Protein AF-A0A7Y2ZC00-F1 (afdb_monomer)

pLDDT: mean 83.22, std 11.49, range [49.16, 96.69]

Secondary structure (DSSP, 8-state):
-HHHHHHHHHHHHHHHHHHHSHHHHHHHHHHH-----HHHHHH-------EEBTTB-EEEEPPTT--EEEEEEEEEEEGGG--TT-EEEEEEEEEEEETTSSEEEEEEEEEEEE---EE-TTT--EE-SS--SSTTEEE---EEEEEEGGGS-SSSPEEEEEEEEE---TT--EEE-

Foldseek 3Di:
DVVVVVVVVVVVVVVVCVCVDVVVVVVVVLLQDPPPDPVNVVVDDDDDWDWFAAVDKDKDWDDFPDFKDKDKKWFKFFSNQQDAFRKWKWKKWKFFAFPVRDTLDTDIDMDIWHFHWDADPPPNRTDGPDDDPDSRIDITDMDMDMDGPVPSDDPTTGTMMIMHIHDTDPGTRTMID

Structure (mmCIF, N/CA/C/O backbone):
data_AF-A0A7Y2ZC00-F1
#
_entry.id   AF-A0A7Y2ZC00-F1
#
loop_
_atom_site.group_PDB
_atom_site.id
_atom_site.type_symbol
_atom_site.label_atom_id
_atom_site.label_alt_id
_atom_site.label_comp_id
_atom_site.label_asym_id
_atom_site.label_entity_id
_atom_site.label_seq_id
_atom_site.pdbx_PDB_ins_code
_atom_site.Cartn_x
_atom_site.Cartn_y
_atom_site.Cartn_z
_atom_site.occupancy
_atom_site.B_iso_or_equiv
_atom_site.auth_seq_id
_atom_site.auth_comp_id
_atom_site.auth_asym_id
_atom_site.auth_atom_id
_atom_site.pdbx_PDB_model_num
ATOM 1 N N . MET A 1 1 ? 22.663 29.878 -46.140 1.00 65.38 1 MET A N 1
ATOM 2 C CA . MET A 1 1 ? 21.649 28.811 -46.333 1.00 65.38 1 MET A CA 1
ATOM 3 C C . MET A 1 1 ? 22.230 27.408 -46.508 1.00 65.38 1 MET A C 1
ATOM 5 O O . MET A 1 1 ? 21.906 26.559 -45.693 1.00 65.38 1 MET A O 1
ATOM 9 N N . LYS A 1 2 ? 23.113 27.137 -47.484 1.00 71.06 2 LYS A N 1
ATOM 10 C CA . LYS A 1 2 ? 23.614 25.767 -47.762 1.00 71.06 2 LYS A CA 1
ATOM 11 C C . LYS A 1 2 ? 24.280 25.052 -46.566 1.00 71.06 2 LYS A C 1
ATOM 13 O O . LYS A 1 2 ? 24.073 23.861 -46.381 1.00 71.06 2 LYS A O 1
ATOM 18 N N . ARG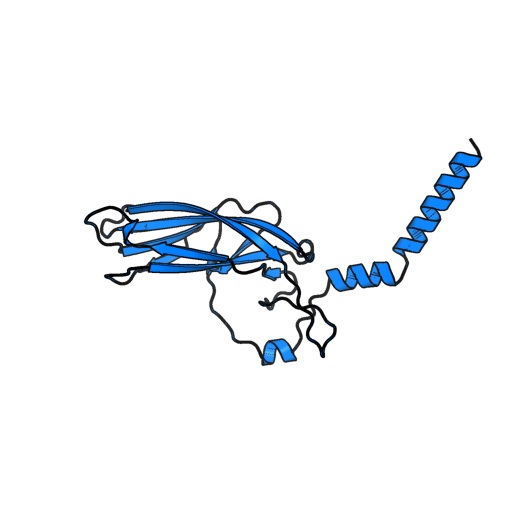 A 1 3 ? 25.011 25.782 -45.713 1.00 72.31 3 ARG A N 1
ATOM 19 C CA . ARG A 1 3 ? 25.662 25.226 -44.507 1.00 72.31 3 ARG A CA 1
ATOM 20 C C . ARG A 1 3 ? 24.675 24.787 -43.416 1.00 72.31 3 ARG A C 1
ATOM 22 O O . ARG A 1 3 ? 24.955 23.828 -42.715 1.00 72.31 3 ARG A O 1
ATOM 29 N N . LEU A 1 4 ? 23.522 25.451 -43.305 1.00 80.00 4 LEU A N 1
ATOM 30 C CA . LEU A 1 4 ? 22.501 25.137 -42.296 1.00 80.00 4 LEU A CA 1
ATOM 31 C C . LEU A 1 4 ? 21.740 23.855 -42.655 1.00 80.00 4 LEU A C 1
ATOM 33 O O . LEU A 1 4 ? 21.508 23.010 -41.799 1.00 80.00 4 LEU A O 1
ATOM 37 N N . ILE A 1 5 ? 21.433 23.684 -43.944 1.00 83.44 5 ILE A N 1
ATOM 38 C CA . ILE A 1 5 ? 20.790 22.475 -44.476 1.00 83.44 5 ILE A CA 1
ATOM 39 C C . ILE A 1 5 ? 21.705 21.260 -44.281 1.00 83.44 5 ILE A C 1
ATOM 41 O O . ILE A 1 5 ? 21.256 20.211 -43.832 1.00 83.44 5 ILE A O 1
ATOM 45 N N . PHE A 1 6 ? 23.003 21.413 -44.553 1.00 85.94 6 PHE A N 1
ATOM 46 C CA . PHE A 1 6 ? 23.973 20.331 -44.390 1.00 85.94 6 PHE A CA 1
ATOM 47 C C . PHE A 1 6 ? 24.116 19.878 -42.928 1.00 85.94 6 PHE A C 1
ATOM 49 O O . PHE A 1 6 ? 24.191 18.684 -42.648 1.00 85.94 6 PHE A O 1
ATOM 56 N N . LEU A 1 7 ? 24.090 20.826 -41.988 1.00 85.19 7 LEU A N 1
ATOM 57 C CA . LEU A 1 7 ? 24.187 20.545 -40.555 1.00 85.19 7 LEU A CA 1
ATOM 58 C C . LEU A 1 7 ? 22.931 19.832 -40.036 1.00 85.19 7 LEU A C 1
ATOM 60 O O . LEU A 1 7 ? 23.037 18.877 -39.274 1.00 85.19 7 LEU A O 1
ATOM 64 N N . PHE A 1 8 ? 21.752 20.228 -40.523 1.00 88.62 8 PHE A N 1
ATOM 65 C CA . PHE A 1 8 ? 20.495 19.556 -40.197 1.00 88.62 8 PHE A CA 1
ATOM 66 C C . PHE A 1 8 ? 20.471 18.106 -40.707 1.00 88.62 8 PHE A C 1
ATOM 68 O O . PHE A 1 8 ? 20.081 17.194 -39.978 1.00 88.62 8 PHE A O 1
ATOM 75 N N . ILE A 1 9 ? 20.962 17.869 -41.929 1.00 89.50 9 ILE A N 1
ATOM 76 C CA . ILE A 1 9 ? 21.071 16.520 -42.502 1.00 89.50 9 ILE A CA 1
ATOM 77 C C . ILE A 1 9 ? 22.033 15.658 -41.673 1.00 89.50 9 ILE A C 1
ATOM 79 O O . ILE A 1 9 ? 21.691 14.529 -41.334 1.00 89.50 9 ILE A O 1
ATOM 83 N N . LEU A 1 10 ? 23.191 16.195 -41.278 1.00 89.19 10 LEU A N 1
ATOM 84 C CA . LEU A 1 10 ? 24.162 15.482 -40.440 1.00 89.19 10 LEU A CA 1
ATOM 85 C C . LEU A 1 10 ? 23.593 15.091 -39.074 1.00 89.19 10 LEU A C 1
ATOM 87 O O . LEU A 1 10 ? 23.762 13.948 -38.658 1.00 89.19 10 LEU A O 1
ATOM 91 N N . VAL A 1 11 ? 22.882 16.000 -38.402 1.00 89.19 11 VAL A N 1
ATOM 92 C CA . VAL A 1 11 ? 22.225 15.705 -37.117 1.00 89.19 11 VAL A CA 1
ATOM 93 C C . VAL A 1 11 ? 21.148 14.634 -37.287 1.00 89.19 11 VAL A C 1
ATOM 95 O O . VAL A 1 11 ? 21.064 13.719 -36.473 1.00 89.1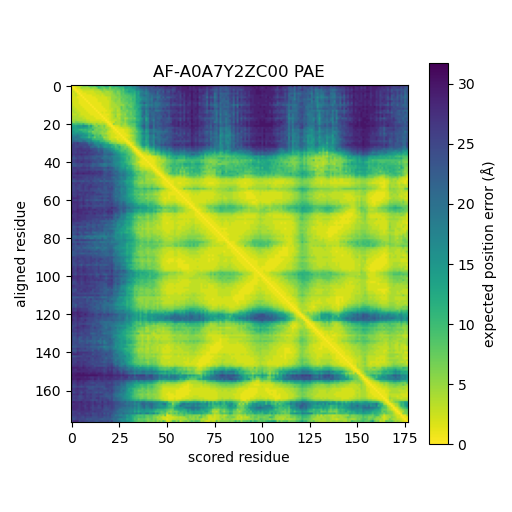9 11 VAL A O 1
ATOM 98 N N . THR A 1 12 ? 20.368 14.694 -38.367 1.00 86.19 12 THR A N 1
ATOM 99 C CA . THR A 1 12 ? 19.323 13.694 -38.641 1.00 86.19 12 THR A CA 1
ATOM 100 C C . THR A 1 12 ? 19.926 12.313 -38.915 1.00 86.19 12 THR A C 1
ATOM 102 O O . THR A 1 12 ? 19.447 11.315 -38.382 1.00 86.19 12 THR A O 1
ATOM 105 N N . ILE A 1 13 ? 21.015 12.244 -39.691 1.00 89.62 13 ILE A N 1
ATOM 106 C CA . ILE A 1 13 ? 21.732 10.993 -39.985 1.00 89.62 13 ILE A CA 1
ATOM 107 C C . ILE A 1 13 ? 22.387 10.431 -38.719 1.00 89.62 13 ILE A C 1
ATOM 109 O O . ILE A 1 13 ? 22.269 9.236 -38.455 1.00 89.62 13 ILE A O 1
ATOM 113 N N . ALA A 1 14 ? 23.030 11.278 -37.911 1.00 83.88 14 ALA A N 1
ATOM 114 C CA . ALA A 1 14 ? 23.624 10.878 -36.639 1.00 83.88 14 ALA A CA 1
ATOM 115 C C . ALA A 1 14 ? 22.557 10.375 -35.653 1.00 83.88 14 ALA A C 1
ATOM 117 O O . ALA A 1 14 ? 22.739 9.325 -35.044 1.00 83.88 14 ALA A O 1
ATOM 118 N N . GLY A 1 15 ? 21.415 11.062 -35.558 1.00 82.00 15 GLY A N 1
ATOM 119 C CA . GLY A 1 15 ? 20.273 10.639 -34.746 1.00 82.00 15 GLY A CA 1
ATOM 120 C C . GLY A 1 15 ? 19.675 9.310 -35.213 1.00 82.00 15 GLY A C 1
ATOM 121 O O . GLY A 1 15 ? 19.393 8.443 -34.390 1.00 82.00 15 GLY A O 1
ATOM 122 N N . TYR A 1 16 ? 19.553 9.100 -36.526 1.00 84.75 16 TYR A N 1
ATOM 123 C CA . TYR A 1 16 ? 19.093 7.830 -37.095 1.00 84.75 16 TYR A CA 1
ATOM 124 C C . TYR A 1 16 ? 20.076 6.681 -36.822 1.00 84.75 16 TYR A C 1
ATOM 126 O O . TYR A 1 16 ? 19.659 5.589 -36.433 1.00 84.75 16 TYR A O 1
ATOM 134 N N . HIS A 1 17 ? 21.383 6.921 -36.965 1.00 82.81 17 HIS A N 1
ATOM 135 C CA . HIS A 1 17 ? 22.411 5.932 -36.632 1.00 82.81 17 HIS A CA 1
ATOM 136 C C . HIS A 1 17 ? 22.452 5.614 -35.137 1.00 82.81 17 HIS A C 1
ATOM 138 O O . HIS A 1 17 ? 22.594 4.448 -34.774 1.00 82.81 17 HIS A O 1
ATOM 144 N N . PHE A 1 18 ? 22.271 6.617 -34.278 1.00 76.81 18 PHE A N 1
ATOM 145 C CA . PHE A 1 18 ? 22.177 6.431 -32.834 1.00 76.81 18 PHE A CA 1
ATOM 146 C C . PHE A 1 18 ? 20.934 5.613 -32.453 1.00 76.81 18 PHE A C 1
ATOM 148 O O . PHE A 1 18 ? 21.049 4.625 -31.732 1.00 76.81 18 PHE A O 1
ATOM 155 N N . TYR A 1 19 ? 19.767 5.933 -33.023 1.00 73.19 19 TYR A N 1
ATOM 156 C CA . TYR A 1 19 ? 18.518 5.186 -32.819 1.00 73.19 19 TYR A CA 1
ATOM 157 C C . TYR A 1 19 ? 18.605 3.721 -33.283 1.00 73.19 19 TYR A C 1
ATOM 159 O O . TYR A 1 19 ? 18.026 2.818 -32.672 1.00 73.19 19 TYR A O 1
ATOM 167 N N . ARG A 1 20 ? 19.342 3.476 -34.372 1.00 74.62 20 ARG A N 1
ATOM 168 C CA . ARG A 1 20 ? 19.567 2.139 -34.933 1.00 74.62 20 ARG A CA 1
ATOM 169 C C . ARG A 1 20 ? 20.717 1.385 -34.253 1.00 74.62 20 ARG A C 1
ATOM 171 O O . ARG A 1 20 ? 20.892 0.197 -34.518 1.00 74.62 20 ARG A O 1
ATOM 178 N N . SER A 1 21 ? 21.506 2.042 -33.404 1.00 77.00 21 SER A N 1
ATOM 179 C CA . SER A 1 21 ? 22.614 1.387 -32.713 1.00 77.00 21 SER A CA 1
ATOM 180 C C . SER A 1 21 ? 22.098 0.258 -31.812 1.00 77.00 21 SER A C 1
ATOM 182 O O . SER A 1 21 ? 21.063 0.381 -31.148 1.00 77.00 21 SER A O 1
ATOM 184 N N . ASN A 1 22 ? 22.824 -0.864 -31.792 1.00 60.28 22 ASN A N 1
ATOM 185 C CA . ASN A 1 22 ? 22.481 -2.010 -30.946 1.00 60.28 22 ASN A CA 1
ATOM 186 C C . ASN A 1 22 ? 22.488 -1.643 -29.457 1.00 60.28 22 ASN A C 1
ATOM 188 O O . ASN A 1 22 ? 21.741 -2.249 -28.704 1.00 60.28 22 ASN A O 1
ATOM 192 N N . GLU A 1 23 ? 23.275 -0.649 -29.043 1.00 65.75 23 GLU A N 1
ATOM 193 C CA . GLU A 1 23 ? 23.345 -0.174 -27.658 1.00 65.75 23 GLU A CA 1
ATOM 194 C C . GLU A 1 23 ? 22.063 0.541 -27.231 1.00 65.75 23 GLU A C 1
ATOM 196 O O . GLU A 1 23 ? 21.524 0.235 -26.172 1.00 65.75 23 GLU A O 1
ATOM 201 N N . PHE A 1 24 ? 21.506 1.419 -28.073 1.00 64.81 24 PHE A N 1
ATOM 202 C CA . PHE A 1 24 ? 20.228 2.070 -27.779 1.00 64.81 24 PHE A CA 1
ATOM 203 C C . PHE A 1 24 ? 19.078 1.054 -27.751 1.00 64.81 24 PHE A C 1
ATOM 205 O O . PHE A 1 24 ? 18.241 1.075 -26.852 1.00 64.81 24 PHE A O 1
ATOM 212 N N . GLN A 1 25 ? 19.067 0.102 -28.688 1.00 63.38 25 GLN A N 1
ATOM 213 C CA . GLN A 1 25 ? 18.084 -0.984 -28.702 1.00 63.38 25 GLN A CA 1
ATOM 214 C C . GLN A 1 25 ? 18.258 -1.945 -27.513 1.00 63.38 25 GLN A C 1
ATOM 216 O O . GLN A 1 25 ? 17.264 -2.409 -26.963 1.00 63.38 25 GLN A O 1
ATOM 221 N N . ALA A 1 26 ? 19.490 -2.234 -27.085 1.00 57.59 26 ALA A N 1
ATOM 222 C CA . ALA A 1 26 ? 19.779 -3.049 -25.904 1.00 57.59 26 ALA A CA 1
ATOM 223 C C . ALA A 1 26 ? 19.396 -2.326 -24.608 1.00 57.59 26 ALA A C 1
ATOM 225 O O . ALA A 1 26 ? 18.816 -2.947 -23.724 1.00 57.59 26 ALA A O 1
ATOM 226 N N . MET A 1 27 ? 19.625 -1.014 -24.524 1.00 57.44 27 MET A N 1
ATOM 227 C CA . MET A 1 27 ? 19.151 -0.164 -23.433 1.00 57.44 27 MET A CA 1
ATOM 228 C C . MET A 1 27 ? 17.619 -0.168 -23.368 1.00 57.44 27 MET A C 1
ATOM 230 O O . MET A 1 27 ? 17.057 -0.414 -22.306 1.00 57.44 27 MET A O 1
ATOM 234 N N . LEU A 1 28 ? 16.926 0.007 -24.500 1.00 57.09 28 LEU A N 1
ATOM 235 C CA . LEU A 1 28 ? 15.463 -0.084 -24.560 1.00 57.09 28 LEU A CA 1
ATOM 236 C C . LEU A 1 28 ? 14.946 -1.478 -24.169 1.00 57.09 28 LEU A C 1
ATOM 238 O O . LEU A 1 28 ? 13.969 -1.571 -23.433 1.00 57.09 28 LEU A O 1
ATOM 242 N N . ARG A 1 29 ? 15.620 -2.558 -24.588 1.00 53.72 29 ARG A N 1
ATOM 243 C CA . ARG A 1 29 ? 15.269 -3.936 -24.194 1.00 53.72 29 ARG A CA 1
ATOM 244 C C . ARG A 1 29 ? 15.541 -4.225 -22.715 1.00 53.72 29 ARG A C 1
ATOM 246 O O . ARG A 1 29 ? 14.741 -4.902 -22.077 1.00 53.72 29 ARG A O 1
ATOM 253 N N . GLY A 1 30 ? 16.625 -3.687 -22.156 1.00 51.44 30 GLY A N 1
ATOM 254 C CA . GLY A 1 30 ? 16.947 -3.760 -20.725 1.00 51.44 30 GLY A CA 1
ATOM 255 C C . GLY A 1 30 ? 16.000 -2.929 -19.850 1.00 51.44 30 GLY A C 1
ATOM 256 O O . GLY A 1 30 ? 15.787 -3.236 -18.675 1.00 51.44 30 GLY A O 1
ATOM 257 N N . LEU A 1 31 ? 15.366 -1.906 -20.427 1.00 52.97 31 LEU A N 1
ATOM 258 C CA . LEU A 1 31 ? 14.262 -1.182 -19.801 1.00 52.97 31 LEU A CA 1
ATOM 259 C C . LEU A 1 31 ? 12.933 -1.952 -19.898 1.00 52.97 31 LEU A C 1
ATOM 261 O O . LEU A 1 31 ? 12.107 -1.798 -19.002 1.00 52.97 31 LEU A O 1
ATOM 265 N N . SER A 1 32 ? 12.742 -2.802 -20.918 1.00 49.16 32 SER A N 1
ATOM 266 C CA . SER A 1 32 ? 11.447 -3.422 -21.245 1.00 49.16 32 SER A CA 1
ATOM 267 C C . SER A 1 32 ? 11.278 -4.908 -20.891 1.00 49.16 32 SER A C 1
ATOM 269 O O . SER A 1 32 ? 10.195 -5.440 -21.111 1.00 49.16 32 SER A O 1
ATOM 271 N N . GLN A 1 33 ? 12.291 -5.616 -20.383 1.00 51.28 33 GLN A N 1
ATOM 272 C CA . GLN A 1 33 ? 12.135 -7.028 -20.000 1.00 51.28 33 GLN A CA 1
ATOM 273 C C . GLN A 1 33 ? 12.682 -7.315 -18.603 1.00 51.28 33 GLN A C 1
ATOM 275 O O . GLN A 1 33 ? 13.815 -7.760 -18.432 1.00 51.28 33 GLN A O 1
ATOM 280 N N . VAL A 1 34 ? 11.818 -7.175 -17.594 1.00 55.88 34 VAL A N 1
ATOM 281 C CA . VAL A 1 34 ? 11.949 -7.996 -16.386 1.00 55.88 34 VAL A CA 1
ATOM 282 C C . VAL A 1 34 ? 11.519 -9.405 -16.783 1.00 55.88 34 VAL A C 1
ATOM 284 O O . VAL A 1 34 ? 10.355 -9.781 -16.687 1.00 55.88 34 VAL A O 1
ATOM 287 N N . GLN A 1 35 ? 12.459 -10.176 -17.325 1.00 59.69 35 GLN A N 1
ATOM 288 C CA . GLN A 1 35 ? 12.227 -11.585 -17.608 1.00 59.69 35 GLN A CA 1
ATOM 289 C C . GLN A 1 35 ? 12.038 -12.290 -16.262 1.00 59.69 35 GLN A C 1
ATOM 291 O O . GLN A 1 35 ? 12.947 -12.316 -15.430 1.00 59.69 35 GLN A O 1
ATOM 296 N N . ILE A 1 36 ? 10.831 -12.796 -16.012 1.00 64.31 36 ILE A N 1
ATOM 297 C CA . ILE A 1 36 ? 10.552 -13.561 -14.801 1.00 64.31 36 ILE A CA 1
ATOM 298 C C . ILE A 1 36 ? 11.263 -14.906 -14.950 1.00 64.31 36 ILE A C 1
ATOM 300 O O . ILE A 1 36 ? 10.850 -15.763 -15.729 1.00 64.31 36 ILE A O 1
ATOM 304 N N . ASP A 1 37 ? 12.378 -15.054 -14.243 1.00 73.50 37 ASP A N 1
ATOM 305 C CA . ASP A 1 37 ? 13.167 -16.278 -14.248 1.00 73.50 37 ASP A CA 1
ATOM 306 C C . ASP A 1 37 ? 12.421 -17.393 -13.495 1.00 73.50 37 ASP A C 1
ATOM 308 O O . ASP A 1 37 ? 11.998 -17.214 -12.350 1.00 73.50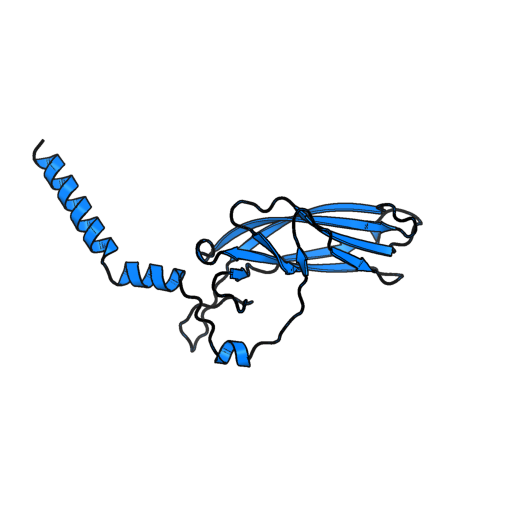 37 ASP A O 1
ATOM 312 N N . GLN A 1 38 ? 12.276 -18.556 -14.132 1.00 76.50 38 GLN A N 1
ATOM 313 C CA . GLN A 1 38 ? 11.682 -19.752 -13.530 1.00 76.50 38 GLN A CA 1
ATOM 314 C C . GLN A 1 38 ? 12.434 -20.183 -12.265 1.00 76.50 38 GLN A C 1
ATOM 316 O O . GLN A 1 38 ? 11.803 -20.598 -11.293 1.00 76.50 38 GLN A O 1
ATOM 321 N N . ALA A 1 39 ? 13.760 -20.017 -12.232 1.00 76.56 39 ALA A N 1
ATOM 322 C CA . ALA A 1 39 ? 14.556 -20.284 -11.037 1.00 76.56 39 ALA A CA 1
ATOM 323 C C . ALA A 1 39 ? 14.179 -19.332 -9.890 1.00 76.56 39 ALA A C 1
ATOM 325 O O . ALA A 1 39 ? 14.055 -19.751 -8.738 1.00 76.56 39 ALA A O 1
ATOM 326 N N . ARG A 1 40 ? 13.907 -18.061 -10.209 1.00 73.44 40 ARG A N 1
ATOM 327 C CA . ARG A 1 40 ? 13.462 -17.057 -9.235 1.00 73.44 40 ARG A CA 1
ATOM 328 C C . ARG A 1 40 ? 12.051 -17.342 -8.725 1.00 73.44 40 ARG A C 1
ATOM 330 O O . ARG A 1 40 ? 11.810 -17.185 -7.533 1.00 73.44 40 ARG A O 1
ATOM 337 N N . ILE A 1 41 ? 11.133 -17.793 -9.587 1.00 81.00 41 ILE A N 1
ATOM 338 C CA . ILE A 1 41 ? 9.802 -18.261 -9.159 1.00 81.00 41 ILE A CA 1
ATOM 339 C C . ILE A 1 41 ? 9.952 -19.445 -8.202 1.00 81.00 41 ILE A C 1
ATOM 341 O O . ILE A 1 41 ? 9.390 -19.406 -7.108 1.00 81.00 41 ILE A O 1
ATOM 345 N N . ALA A 1 42 ? 10.749 -20.451 -8.572 1.00 83.38 42 ALA A N 1
ATOM 346 C CA . ALA A 1 42 ? 10.966 -21.647 -7.760 1.00 83.38 42 ALA A CA 1
ATOM 347 C C . ALA A 1 42 ? 11.584 -21.337 -6.384 1.00 83.38 42 ALA A C 1
ATOM 349 O O . ALA A 1 42 ? 11.266 -22.007 -5.404 1.00 83.38 42 ALA A O 1
ATOM 350 N N . ALA A 1 43 ? 12.434 -20.309 -6.296 1.00 80.75 43 ALA A N 1
ATOM 351 C CA . ALA A 1 43 ? 13.052 -19.862 -5.048 1.00 80.75 43 ALA A CA 1
ATOM 352 C C . ALA A 1 43 ? 12.184 -18.885 -4.223 1.00 80.75 43 ALA A C 1
ATOM 354 O O . ALA A 1 43 ? 12.534 -18.557 -3.087 1.00 80.75 43 ALA A O 1
ATOM 355 N N . SER A 1 44 ? 11.073 -18.387 -4.774 1.00 79.81 44 SER A N 1
ATOM 356 C CA . SER A 1 44 ? 10.254 -17.353 -4.133 1.00 79.81 44 SER A CA 1
ATOM 357 C C . SER A 1 44 ? 9.270 -17.911 -3.100 1.00 79.81 44 SER A C 1
ATOM 359 O O . SER A 1 44 ? 8.860 -19.069 -3.148 1.00 79.81 44 SER A O 1
ATOM 361 N N . ARG A 1 45 ? 8.859 -17.060 -2.151 1.00 81.12 45 ARG A N 1
ATOM 362 C CA . ARG A 1 45 ? 7.754 -17.343 -1.224 1.00 81.12 45 ARG A CA 1
ATOM 363 C C . ARG A 1 45 ? 6.569 -16.451 -1.563 1.00 81.12 45 ARG A C 1
ATOM 365 O O . ARG A 1 45 ? 6.727 -15.241 -1.701 1.00 81.12 45 ARG A O 1
ATOM 372 N N . THR A 1 46 ? 5.383 -17.042 -1.664 1.00 77.81 46 THR A N 1
ATOM 373 C CA . THR A 1 46 ? 4.139 -16.296 -1.882 1.00 77.81 46 THR A CA 1
ATOM 374 C C . THR A 1 46 ? 3.735 -15.553 -0.611 1.00 77.81 46 THR A C 1
ATOM 376 O O . THR A 1 46 ? 3.780 -16.116 0.482 1.00 77.81 46 THR A O 1
ATOM 379 N N . SER A 1 47 ? 3.303 -14.302 -0.763 1.00 76.69 47 SER A N 1
ATOM 380 C CA . SER A 1 47 ? 2.673 -13.519 0.300 1.00 76.69 47 SER A CA 1
ATOM 381 C C . SER A 1 47 ? 1.281 -13.097 -0.144 1.00 76.69 47 SER A C 1
ATOM 383 O O . SER A 1 47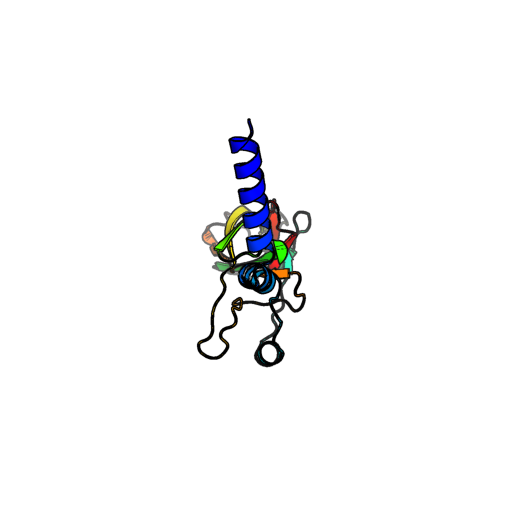 ? 1.082 -12.739 -1.304 1.00 76.69 47 SER A O 1
ATOM 385 N N . LEU A 1 48 ? 0.326 -13.120 0.784 1.00 82.00 48 LEU A N 1
ATOM 386 C CA . LEU A 1 48 ? -0.963 -12.470 0.583 1.00 82.00 48 LEU A CA 1
ATOM 387 C C . LEU A 1 48 ? -0.766 -10.957 0.743 1.00 82.00 48 LEU A C 1
ATOM 389 O O . LEU A 1 48 ? -0.077 -10.534 1.670 1.00 82.00 48 LEU A O 1
ATOM 393 N N . GLY A 1 49 ? -1.349 -10.168 -0.156 1.00 85.56 49 GLY A N 1
ATOM 394 C CA . GLY A 1 49 ? -1.356 -8.708 -0.081 1.00 85.56 49 GLY A CA 1
ATOM 395 C C . GLY A 1 49 ? -2.744 -8.160 -0.387 1.00 85.56 49 GLY A C 1
ATOM 396 O O . GLY A 1 49 ? -3.520 -8.788 -1.114 1.00 85.56 49 GLY A O 1
ATOM 397 N N . TYR A 1 50 ? -3.060 -6.995 0.168 1.00 91.50 50 TYR A N 1
ATOM 398 C CA . TYR A 1 50 ? -4.350 -6.334 -0.009 1.00 91.50 50 TYR A CA 1
ATOM 399 C C . TYR A 1 50 ? -4.197 -5.121 -0.920 1.00 91.50 50 TYR A C 1
ATOM 401 O O . TYR A 1 50 ? -3.419 -4.214 -0.641 1.00 91.50 50 TYR A O 1
ATOM 409 N N . VAL A 1 51 ? -4.962 -5.084 -2.011 1.00 92.06 51 VAL A N 1
ATOM 410 C CA . VAL A 1 51 ? -4.915 -3.965 -2.959 1.00 92.06 51 VAL A CA 1
ATOM 411 C C . VAL A 1 51 ? -5.626 -2.751 -2.362 1.00 92.06 51 VAL A C 1
ATOM 413 O O . VAL A 1 51 ? -6.840 -2.764 -2.151 1.00 92.06 51 VAL A O 1
ATOM 416 N N . LEU A 1 52 ? -4.878 -1.676 -2.141 1.00 93.38 52 LEU A N 1
ATOM 417 C CA . LEU A 1 52 ? -5.390 -0.372 -1.748 1.00 93.38 52 LEU A CA 1
ATOM 418 C C . LEU A 1 52 ? -5.797 0.426 -2.988 1.00 93.38 52 LEU A C 1
ATOM 420 O O . LEU A 1 52 ? -5.001 0.644 -3.901 1.00 93.38 52 LEU A O 1
ATOM 424 N N . ARG A 1 53 ? -7.039 0.918 -2.993 1.00 92.25 53 ARG A N 1
ATOM 425 C CA . ARG A 1 53 ? -7.592 1.772 -4.056 1.00 92.25 53 ARG A CA 1
ATOM 426 C C . ARG A 1 53 ? -8.151 3.053 -3.464 1.00 92.25 53 ARG A C 1
ATOM 428 O O . ARG A 1 53 ? -8.524 3.089 -2.298 1.00 92.25 53 ARG A O 1
ATOM 435 N N . GLU A 1 54 ? -8.269 4.098 -4.275 1.00 90.00 54 GLU A N 1
ATOM 436 C CA . GLU A 1 54 ? -8.664 5.419 -3.771 1.00 90.00 54 GLU A CA 1
ATOM 437 C C . GLU A 1 54 ? -10.086 5.471 -3.191 1.00 90.00 54 GLU A C 1
ATOM 439 O O . GLU A 1 54 ? -10.363 6.178 -2.223 1.00 90.00 54 GLU A O 1
ATOM 444 N N . LYS A 1 55 ? -11.010 4.707 -3.776 1.00 88.38 55 LYS A N 1
ATOM 445 C CA . LYS A 1 55 ? -12.434 4.727 -3.406 1.00 88.38 55 LYS A CA 1
ATOM 446 C C . LYS A 1 55 ? -12.856 3.541 -2.541 1.00 88.38 55 LYS A C 1
ATOM 448 O O . LYS A 1 55 ? -14.039 3.410 -2.248 1.00 88.38 55 LYS A O 1
ATOM 453 N N . GLN A 1 56 ? -11.917 2.683 -2.145 1.00 93.06 56 GLN A N 1
ATOM 454 C CA . GLN A 1 56 ? -12.214 1.442 -1.440 1.00 93.06 56 GLN A CA 1
ATOM 455 C C . GLN A 1 56 ? -11.397 1.359 -0.156 1.00 93.06 56 GLN A C 1
ATOM 457 O O . GLN A 1 56 ? -10.170 1.364 -0.190 1.00 93.06 56 GLN A O 1
ATOM 462 N N . TRP A 1 57 ? -12.101 1.260 0.968 1.00 95.81 57 TRP A N 1
ATOM 463 C CA . TRP A 1 57 ? -11.495 0.954 2.255 1.00 95.81 57 TRP A CA 1
ATOM 464 C C . TRP A 1 57 ? -11.242 -0.546 2.365 1.00 95.81 57 TRP A C 1
ATOM 466 O O . TRP A 1 57 ? -12.130 -1.350 2.082 1.00 95.81 57 TRP A O 1
ATOM 476 N N . VAL A 1 58 ? -10.040 -0.906 2.797 1.00 95.69 58 VAL A N 1
ATOM 477 C CA . VAL A 1 58 ? -9.727 -2.234 3.321 1.00 95.69 58 VAL A CA 1
ATOM 478 C C . VAL A 1 58 ? -9.758 -2.129 4.837 1.00 95.69 58 VAL A C 1
ATOM 480 O O . VAL A 1 58 ? -9.137 -1.226 5.396 1.00 95.69 58 VAL A O 1
ATOM 483 N N . GLU A 1 59 ? -10.501 -3.010 5.493 1.00 96.69 59 GLU A N 1
ATOM 484 C CA . GLU A 1 59 ? -10.718 -2.965 6.936 1.00 96.69 59 GLU A CA 1
ATOM 485 C C . GLU A 1 59 ? -10.192 -4.228 7.615 1.00 96.69 59 GLU A C 1
ATOM 487 O O . GLU A 1 59 ? -10.367 -5.338 7.114 1.00 96.69 59 GLU A O 1
ATOM 492 N N . PHE A 1 60 ? -9.556 -4.039 8.769 1.00 94.81 60 PHE A N 1
ATOM 493 C CA . PHE A 1 60 ? -8.992 -5.100 9.590 1.00 94.81 60 PHE A CA 1
ATOM 494 C C . PHE A 1 60 ? -9.450 -4.933 11.031 1.00 94.81 60 PHE A C 1
ATOM 496 O O . PHE A 1 60 ? -9.333 -3.848 11.605 1.00 94.81 60 PHE A O 1
ATOM 503 N N . SER A 1 61 ? -9.924 -6.017 11.639 1.00 94.69 61 SER A N 1
ATOM 504 C CA . SER A 1 61 ? -10.186 -6.048 13.076 1.00 94.69 61 SER A CA 1
ATOM 505 C C . SER A 1 61 ? -8.881 -5.915 13.853 1.00 94.69 61 SER A C 1
ATOM 507 O O . SER A 1 61 ? -7.873 -6.540 13.511 1.00 94.69 61 SER A O 1
ATOM 509 N N . LEU A 1 62 ? -8.909 -5.114 14.913 1.00 92.00 62 LEU A N 1
ATOM 510 C CA . LEU A 1 62 ? -7.791 -4.975 15.830 1.00 92.00 62 LEU A CA 1
ATOM 511 C C . LEU A 1 62 ? -8.008 -5.893 17.037 1.00 92.00 62 LEU A C 1
ATOM 513 O O . LEU A 1 62 ? -9.115 -5.950 17.574 1.00 92.00 62 LEU A O 1
ATOM 517 N N . PRO A 1 63 ? -6.980 -6.636 17.481 1.00 89.19 63 PRO A N 1
ATOM 518 C CA . PRO A 1 63 ? -7.051 -7.307 18.769 1.00 89.19 63 PRO A CA 1
ATOM 519 C C . PRO A 1 63 ? -7.151 -6.272 19.898 1.00 89.19 63 PRO A C 1
ATOM 521 O O . PRO A 1 63 ? -6.827 -5.102 19.720 1.00 89.19 63 PRO A O 1
ATOM 524 N N . LYS A 1 64 ? -7.579 -6.696 21.088 1.00 84.44 64 LYS A N 1
ATOM 525 C CA . LYS A 1 64 ? -7.549 -5.818 22.266 1.00 84.44 64 LYS A CA 1
ATOM 526 C C . LYS A 1 64 ? -6.104 -5.536 22.693 1.00 84.44 64 LYS A C 1
ATOM 528 O O . LYS A 1 64 ? -5.221 -6.362 22.466 1.00 84.44 64 LYS A O 1
ATOM 533 N N . ASN A 1 65 ? -5.884 -4.410 23.375 1.00 81.75 65 ASN A N 1
ATOM 534 C CA . ASN A 1 65 ? -4.613 -4.051 24.026 1.00 81.75 65 ASN A CA 1
ATOM 535 C C . ASN A 1 65 ? -3.393 -4.007 23.094 1.00 81.75 65 ASN A C 1
ATOM 537 O O . ASN A 1 65 ? -2.310 -4.477 23.445 1.00 81.75 65 ASN A O 1
ATOM 541 N N . ILE A 1 66 ? -3.550 -3.461 21.892 1.00 86.31 66 ILE A N 1
ATOM 542 C CA . ILE A 1 66 ? -2.421 -3.323 20.971 1.00 86.31 66 ILE A CA 1
ATOM 543 C C . ILE A 1 66 ? -1.650 -2.049 21.298 1.00 86.31 66 ILE A C 1
ATOM 545 O O . ILE A 1 66 ? -2.232 -0.976 21.447 1.00 86.31 66 ILE A O 1
ATOM 549 N N . ASP A 1 67 ? -0.326 -2.147 21.328 1.00 85.62 67 ASP A N 1
ATOM 550 C CA . ASP A 1 67 ? 0.531 -0.976 21.528 1.00 85.62 67 ASP A CA 1
ATOM 551 C C . ASP A 1 67 ? 0.934 -0.313 20.214 1.00 85.62 67 ASP A C 1
ATOM 553 O O . ASP A 1 67 ? 1.178 0.897 20.155 1.00 85.62 67 ASP A O 1
ATOM 557 N N . ARG A 1 68 ? 1.074 -1.116 19.153 1.00 90.25 68 ARG A N 1
ATOM 558 C CA . ARG A 1 68 ? 1.598 -0.668 17.864 1.00 90.25 68 ARG A CA 1
ATOM 559 C C . ARG A 1 68 ? 0.965 -1.417 16.708 1.00 90.25 68 ARG A C 1
ATOM 561 O O . ARG A 1 68 ? 0.710 -2.614 16.796 1.00 90.25 68 ARG A O 1
ATOM 568 N N . LEU A 1 69 ? 0.824 -0.711 15.596 1.00 91.50 69 LEU A N 1
ATOM 569 C CA . LEU A 1 69 ? 0.502 -1.280 14.295 1.00 91.50 69 LEU A CA 1
ATOM 570 C C . LEU A 1 69 ? 1.630 -0.983 13.330 1.00 91.50 69 LEU A C 1
ATOM 572 O O . LEU A 1 69 ? 2.097 0.150 13.264 1.00 91.50 69 LEU A O 1
ATOM 576 N N . LYS A 1 70 ? 2.050 -1.994 12.575 1.00 93.62 70 LYS A N 1
ATOM 577 C CA . LYS A 1 70 ? 3.011 -1.844 11.488 1.00 93.62 70 LYS A CA 1
ATOM 578 C C . LYS A 1 70 ? 2.332 -2.228 10.186 1.00 93.62 70 LYS A C 1
ATOM 580 O O . LYS A 1 70 ? 1.845 -3.344 10.054 1.00 93.62 70 LYS A O 1
ATOM 585 N N . PHE A 1 71 ? 2.389 -1.321 9.227 1.00 91.12 71 PHE A N 1
ATOM 586 C CA . PHE A 1 71 ? 1.944 -1.532 7.860 1.00 91.12 71 PHE A CA 1
ATOM 587 C C . PHE A 1 71 ? 3.150 -1.481 6.942 1.00 91.12 71 PHE A C 1
ATOM 589 O O . PHE A 1 71 ? 4.047 -0.655 7.133 1.00 91.12 71 PHE A O 1
ATOM 596 N N . VAL A 1 72 ? 3.172 -2.364 5.953 1.00 93.06 72 VAL A N 1
ATOM 597 C CA . VAL A 1 72 ? 4.138 -2.312 4.863 1.00 93.06 72 VAL A CA 1
ATOM 598 C C . VAL A 1 72 ? 3.328 -2.096 3.605 1.00 93.06 72 VAL A C 1
ATOM 600 O O . VAL A 1 72 ? 2.488 -2.916 3.287 1.00 93.06 72 VAL A O 1
ATOM 603 N N . THR A 1 73 ? 3.544 -0.983 2.917 1.00 93.75 73 THR A N 1
ATOM 604 C CA . THR A 1 73 ? 2.887 -0.720 1.639 1.00 93.75 73 THR A CA 1
ATOM 605 C C . THR A 1 73 ? 3.893 -0.767 0.509 1.00 93.75 73 THR A C 1
ATOM 607 O O . THR A 1 73 ? 5.049 -0.383 0.682 1.00 93.75 73 THR A O 1
ATOM 610 N N . GLN A 1 74 ? 3.469 -1.226 -0.656 1.00 92.88 74 GLN A N 1
ATOM 611 C CA . GLN A 1 74 ? 4.297 -1.303 -1.846 1.00 92.88 74 GLN A CA 1
ATOM 612 C C . GLN A 1 74 ? 3.504 -0.760 -3.027 1.00 92.88 74 GLN A C 1
ATOM 614 O O . GLN A 1 74 ? 2.453 -1.293 -3.361 1.00 92.88 74 GLN A O 1
ATOM 619 N N . ALA A 1 75 ? 3.979 0.326 -3.633 1.00 92.69 75 ALA A N 1
ATOM 620 C CA . ALA A 1 75 ? 3.307 0.901 -4.792 1.00 92.69 75 ALA A CA 1
ATOM 621 C C . ALA A 1 75 ? 3.508 0.013 -6.027 1.00 92.69 75 ALA A C 1
ATOM 623 O O . ALA A 1 75 ? 4.621 -0.470 -6.264 1.00 92.69 75 ALA A O 1
ATOM 624 N N . THR A 1 76 ? 2.453 -0.144 -6.821 1.00 92.00 76 THR A N 1
ATOM 625 C 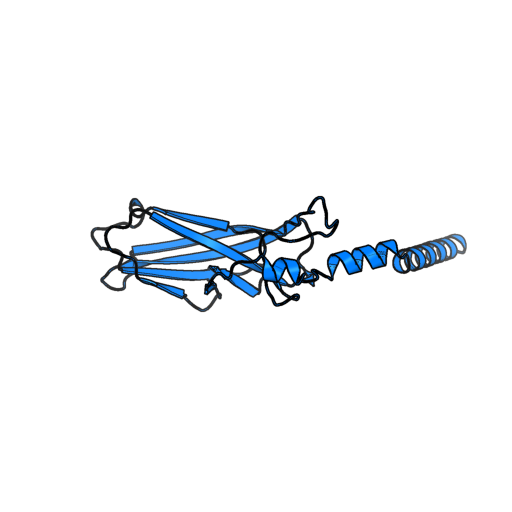CA . THR A 1 76 ? 2.500 -0.843 -8.106 1.00 92.00 76 THR A CA 1
ATOM 626 C C . THR A 1 76 ? 2.703 0.170 -9.224 1.00 92.00 76 THR A C 1
ATOM 628 O O . THR A 1 76 ? 1.949 1.139 -9.345 1.00 92.00 76 THR A O 1
ATOM 631 N N . VAL A 1 77 ? 3.724 -0.052 -10.050 1.00 90.25 77 VAL A N 1
ATOM 632 C CA . VAL A 1 77 ? 4.115 0.846 -11.140 1.00 90.25 77 VAL A CA 1
ATOM 633 C C . VAL A 1 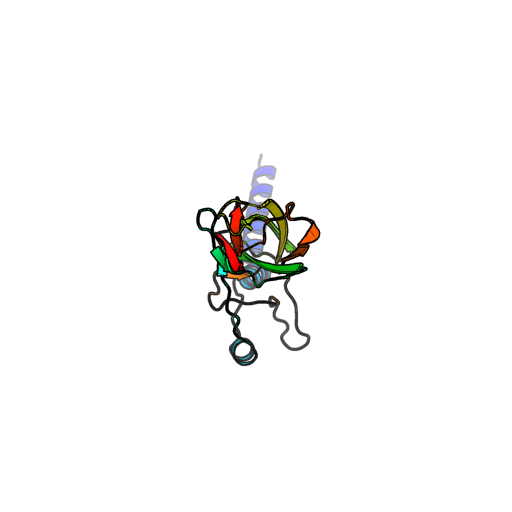77 ? 4.039 0.093 -12.472 1.00 90.25 77 VAL A C 1
ATOM 635 O O . VAL A 1 77 ? 4.570 -1.012 -12.559 1.00 90.25 77 VAL A O 1
ATOM 638 N N . PRO A 1 78 ? 3.456 0.665 -13.539 1.00 89.44 78 PRO A N 1
ATOM 639 C CA . PRO A 1 78 ? 3.558 0.104 -14.881 1.00 89.44 78 PRO A CA 1
ATOM 640 C C . PRO A 1 78 ? 5.021 -0.051 -15.306 1.00 89.44 78 PRO A C 1
ATOM 642 O O . PRO A 1 78 ? 5.817 0.877 -15.148 1.00 89.44 78 PRO A O 1
ATOM 645 N N . ALA A 1 79 ? 5.377 -1.182 -15.912 1.00 86.81 79 ALA A N 1
ATOM 646 C CA . ALA A 1 79 ? 6.748 -1.480 -16.329 1.00 86.81 79 ALA A CA 1
ATOM 647 C C . ALA A 1 79 ? 7.352 -0.385 -17.225 1.00 86.81 79 ALA A C 1
ATOM 649 O O . ALA A 1 79 ? 8.522 -0.038 -17.077 1.00 86.81 79 ALA A O 1
ATOM 650 N N . ALA A 1 80 ? 6.532 0.236 -18.080 1.00 86.12 80 ALA A N 1
ATOM 651 C CA . ALA A 1 80 ? 6.933 1.352 -18.939 1.00 86.12 80 ALA A CA 1
ATOM 652 C C . ALA A 1 80 ? 7.410 2.604 -18.172 1.00 86.12 80 ALA A C 1
ATOM 654 O O . ALA A 1 80 ? 8.144 3.418 -18.728 1.00 86.12 80 ALA A O 1
ATOM 655 N N . LEU A 1 81 ? 6.995 2.771 -16.913 1.00 86.06 81 LEU A N 1
ATOM 656 C CA . LEU A 1 81 ? 7.378 3.887 -16.042 1.00 86.06 81 LEU A CA 1
ATOM 657 C C . LEU A 1 81 ? 8.436 3.487 -15.002 1.00 86.06 81 LEU A C 1
ATOM 659 O O . LEU A 1 81 ? 9.038 4.355 -14.372 1.00 86.06 81 LEU A O 1
ATOM 663 N N . ALA A 1 82 ? 8.692 2.189 -14.827 1.00 85.69 82 ALA A N 1
ATOM 664 C CA . ALA A 1 82 ? 9.569 1.626 -13.803 1.00 85.69 82 ALA A CA 1
ATOM 665 C C . ALA A 1 82 ? 11.063 1.675 -14.191 1.00 85.69 82 ALA A C 1
ATOM 667 O O . ALA A 1 82 ? 11.775 0.659 -14.202 1.00 85.69 82 ALA A O 1
ATOM 668 N N . VAL A 1 83 ? 11.542 2.875 -14.520 1.00 84.75 83 VAL A N 1
ATOM 669 C CA . VAL A 1 83 ? 12.964 3.154 -14.760 1.00 84.75 83 VAL A CA 1
ATOM 670 C C . VAL A 1 83 ? 13.720 3.118 -13.430 1.00 84.75 83 VAL A C 1
ATOM 672 O O . VAL A 1 83 ? 13.188 3.496 -12.386 1.00 84.75 83 VAL A O 1
ATOM 675 N N . GLU A 1 84 ? 14.964 2.646 -13.449 1.00 85.00 84 GLU A N 1
ATOM 676 C CA . GLU A 1 84 ? 15.803 2.607 -12.252 1.00 85.00 84 GLU A CA 1
ATOM 677 C C . GLU A 1 84 ? 15.958 4.000 -11.627 1.00 85.00 84 GLU A C 1
ATOM 679 O O . GLU A 1 84 ? 16.240 4.983 -12.311 1.00 85.00 84 GLU A O 1
ATOM 684 N N . GLY A 1 85 ? 15.727 4.086 -10.315 1.00 85.25 85 GLY A N 1
ATOM 685 C CA . GLY A 1 85 ? 15.788 5.344 -9.575 1.00 85.25 85 GLY A CA 1
ATOM 686 C C . GLY A 1 85 ? 14.582 6.269 -9.771 1.00 85.25 85 GLY A C 1
ATOM 687 O O . GLY A 1 85 ? 14.511 7.287 -9.080 1.00 85.25 85 GLY A O 1
ATOM 688 N N . ALA A 1 86 ? 13.616 5.924 -10.634 1.00 88.25 86 ALA A N 1
ATOM 689 C CA . ALA A 1 86 ? 12.373 6.679 -10.767 1.00 88.25 86 ALA A CA 1
ATOM 690 C C . ALA A 1 86 ? 11.643 6.735 -9.422 1.00 88.25 86 ALA A C 1
ATOM 692 O O . ALA A 1 86 ? 11.531 5.719 -8.731 1.00 88.25 86 ALA A O 1
ATOM 693 N N . THR A 1 87 ? 11.164 7.923 -9.052 1.00 91.19 87 THR A N 1
ATOM 694 C CA . THR A 1 87 ? 10.483 8.168 -7.781 1.00 91.19 87 THR A CA 1
ATOM 695 C C . THR A 1 87 ? 8.986 8.354 -7.978 1.00 91.19 87 THR A C 1
ATOM 697 O O . THR A 1 87 ? 8.531 8.957 -8.945 1.00 91.19 87 THR A O 1
ATOM 700 N N . PHE A 1 88 ? 8.213 7.847 -7.022 1.00 91.69 88 PHE A N 1
ATOM 701 C CA . PHE A 1 88 ? 6.756 7.907 -7.026 1.00 91.69 88 PHE A CA 1
ATOM 702 C C . PHE A 1 88 ? 6.268 8.339 -5.653 1.00 91.69 88 PHE A C 1
ATOM 704 O O . PHE A 1 88 ? 6.808 7.892 -4.641 1.00 91.69 88 PHE A O 1
ATOM 711 N N . THR A 1 89 ? 5.239 9.182 -5.599 1.00 92.38 89 THR A N 1
ATOM 712 C CA . THR A 1 89 ? 4.631 9.593 -4.327 1.00 92.38 89 THR A CA 1
ATOM 713 C C . THR A 1 89 ? 3.175 9.162 -4.272 1.00 92.38 89 THR A C 1
ATOM 715 O O . THR A 1 89 ? 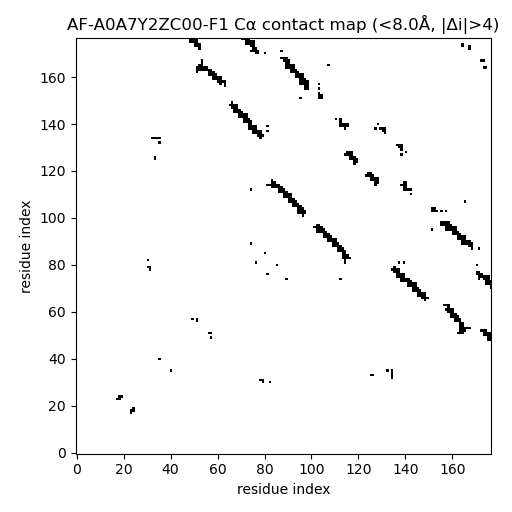2.439 9.286 -5.252 1.00 92.38 89 THR A O 1
ATOM 718 N N . TYR A 1 90 ? 2.750 8.667 -3.115 1.00 93.50 90 TYR A N 1
ATOM 719 C CA . TYR A 1 90 ? 1.370 8.271 -2.860 1.00 93.50 90 TYR A CA 1
ATOM 720 C C . TYR A 1 90 ? 0.981 8.554 -1.411 1.00 93.50 90 TYR A C 1
ATOM 722 O O . TYR A 1 90 ? 1.830 8.582 -0.518 1.00 93.50 90 TYR A O 1
ATOM 730 N N . GLY A 1 91 ? -0.308 8.798 -1.178 1.00 94.12 91 GLY A N 1
ATOM 731 C CA . GLY A 1 91 ? -0.880 8.898 0.159 1.00 94.12 91 GLY A CA 1
ATOM 732 C C . GLY A 1 91 ? -1.510 7.579 0.594 1.00 94.12 91 GLY A C 1
ATOM 733 O O . GLY A 1 91 ? -2.147 6.897 -0.205 1.00 94.12 91 GLY A O 1
ATOM 734 N N . VAL A 1 92 ? -1.378 7.244 1.870 1.00 94.81 92 VAL A N 1
ATOM 735 C CA . VAL A 1 92 ? -2.129 6.182 2.540 1.00 94.81 92 VAL A CA 1
ATOM 736 C C . VAL A 1 92 ? -3.008 6.853 3.582 1.00 94.81 92 VAL A C 1
ATOM 738 O O . VAL A 1 92 ? -2.512 7.412 4.560 1.00 94.81 92 VAL A O 1
ATOM 741 N N . GLU A 1 93 ? -4.314 6.836 3.353 1.00 95.62 93 GLU A N 1
ATOM 742 C CA . GLU A 1 93 ? -5.294 7.332 4.312 1.00 95.62 93 GLU A CA 1
ATOM 743 C C . GLU A 1 93 ? -5.708 6.187 5.227 1.00 95.62 93 GLU A C 1
ATOM 745 O O . GLU A 1 93 ? -6.007 5.087 4.759 1.00 95.62 93 GLU A O 1
ATOM 750 N N . TYR A 1 94 ? -5.729 6.442 6.531 1.00 95.38 94 TYR A N 1
ATOM 751 C CA . TYR A 1 94 ? -6.109 5.443 7.515 1.00 95.38 94 TYR A CA 1
ATOM 752 C C . TYR A 1 94 ? -6.953 6.043 8.632 1.00 95.38 94 TYR A C 1
ATOM 754 O O . TYR A 1 94 ? -6.809 7.212 9.004 1.00 95.38 94 TYR A O 1
ATOM 762 N N . GLN A 1 95 ? -7.842 5.213 9.172 1.00 95.62 95 GLN A N 1
ATOM 763 C CA . GLN A 1 95 ? -8.711 5.570 10.282 1.00 95.62 95 GLN A CA 1
ATOM 764 C C . GLN A 1 95 ? -8.772 4.442 11.301 1.00 95.62 95 GLN A C 1
ATOM 766 O O . GLN A 1 95 ? -9.023 3.294 10.936 1.00 95.62 95 GLN A O 1
ATOM 771 N N . ILE A 1 96 ? -8.564 4.794 12.568 1.00 94.25 96 ILE A N 1
ATOM 772 C CA . ILE A 1 96 ? -8.800 3.907 13.707 1.00 94.25 96 ILE A CA 1
ATOM 773 C C . ILE A 1 96 ? -10.255 4.087 14.115 1.00 94.25 96 ILE A C 1
ATOM 775 O O . ILE A 1 96 ? -10.677 5.205 14.413 1.00 94.25 96 ILE A O 1
ATOM 779 N N . ILE A 1 97 ? -11.012 2.999 14.098 1.00 94.75 97 ILE A N 1
ATOM 780 C CA . ILE A 1 97 ? -12.437 2.974 14.408 1.00 94.75 97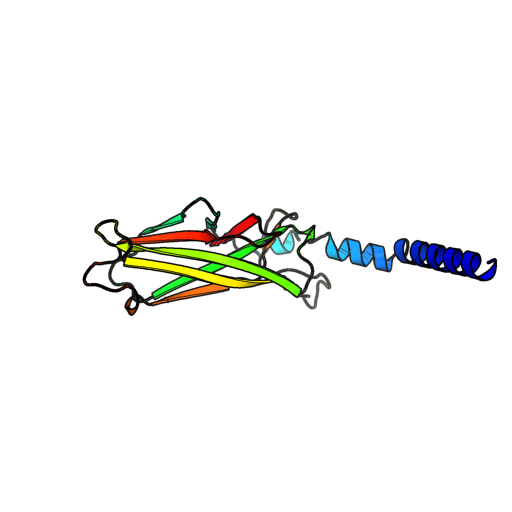 ILE A CA 1
ATOM 781 C C . ILE A 1 97 ? -12.603 2.432 15.823 1.00 94.75 97 ILE A C 1
ATOM 783 O O . ILE A 1 97 ? -12.026 1.398 16.166 1.00 94.75 97 ILE A O 1
ATOM 787 N N . GLY A 1 98 ? -13.350 3.155 16.649 1.00 92.44 98 GLY A N 1
ATOM 788 C CA . GLY A 1 98 ? -13.671 2.744 18.009 1.00 92.44 98 GLY A CA 1
ATOM 789 C C . GLY A 1 98 ? -14.831 1.758 18.059 1.00 92.44 98 GLY A C 1
ATOM 790 O O . GLY A 1 98 ? -15.523 1.526 17.067 1.00 92.44 98 GLY A O 1
ATOM 791 N N . ASP A 1 99 ? -15.085 1.211 19.241 1.00 90.56 99 ASP A N 1
ATOM 792 C CA . ASP A 1 99 ? -16.183 0.262 19.471 1.00 90.56 99 ASP A CA 1
ATOM 793 C C . ASP A 1 99 ? -17.585 0.834 19.183 1.00 90.56 99 ASP A C 1
ATOM 795 O O . ASP A 1 99 ? -18.522 0.083 18.918 1.00 90.56 99 ASP A O 1
ATOM 799 N N . ASN A 1 100 ? -17.728 2.161 19.185 1.00 90.06 100 ASN A N 1
ATOM 800 C CA . ASN A 1 100 ? -18.953 2.887 18.838 1.00 90.06 100 ASN A CA 1
ATOM 801 C C . ASN A 1 100 ? -19.095 3.191 17.331 1.00 90.06 100 ASN A C 1
ATOM 803 O O . ASN A 1 100 ? -19.925 4.016 16.955 1.00 90.06 100 ASN A O 1
ATOM 807 N N . ASP A 1 101 ? -18.251 2.587 16.488 1.00 90.25 101 ASP A N 1
ATOM 808 C CA . ASP A 1 101 ? -18.154 2.818 15.041 1.00 90.25 101 ASP A CA 1
ATOM 809 C C . ASP A 1 101 ? -17.788 4.266 14.640 1.00 90.25 101 ASP A C 1
ATOM 811 O O . ASP A 1 101 ? -17.865 4.643 13.466 1.00 90.25 101 ASP A O 1
ATOM 815 N N . ALA A 1 102 ? -17.318 5.082 15.591 1.00 91.94 102 ALA A N 1
ATOM 816 C CA . ALA A 1 102 ? -16.799 6.418 15.328 1.00 91.94 102 ALA A CA 1
ATOM 817 C C . ALA A 1 102 ? -15.274 6.392 15.100 1.00 91.94 102 ALA A C 1
ATOM 819 O O . ALA A 1 102 ? -14.560 5.596 15.718 1.00 91.94 102 ALA A O 1
ATOM 820 N N . PRO A 1 103 ? -14.732 7.269 14.235 1.00 93.19 103 PRO A N 1
ATOM 821 C CA . PRO A 1 103 ? -13.291 7.386 14.066 1.00 93.19 103 PRO A CA 1
ATOM 822 C C . PRO A 1 103 ? -12.652 8.008 15.318 1.00 93.19 103 PRO A C 1
ATOM 824 O O . PRO A 1 103 ? -12.917 9.163 15.645 1.00 93.19 103 PRO A O 1
ATOM 827 N N . LEU A 1 104 ? -11.774 7.256 15.983 1.00 92.06 104 LEU A N 1
ATOM 828 C CA . LEU A 1 104 ? -10.935 7.736 17.091 1.00 92.06 104 LEU A CA 1
ATOM 829 C C . LEU A 1 104 ? -9.727 8.522 16.580 1.00 92.06 104 LEU A C 1
ATOM 831 O O . LEU A 1 104 ? -9.229 9.439 17.229 1.00 92.06 104 LEU A O 1
ATOM 835 N N . TYR A 1 105 ? -9.233 8.140 15.403 1.00 91.94 105 TYR A N 1
ATOM 836 C CA . TYR A 1 105 ? -8.081 8.763 14.773 1.00 91.94 105 TYR A CA 1
ATOM 837 C C . TYR A 1 105 ? -8.218 8.705 13.256 1.00 91.94 105 TYR A C 1
ATOM 839 O O . TYR A 1 105 ? -8.671 7.701 12.706 1.00 91.94 105 TYR A O 1
ATOM 847 N N . HIS A 1 106 ? -7.794 9.765 12.574 1.00 93.81 106 HIS A N 1
ATOM 848 C CA . HIS A 1 106 ? -7.810 9.861 11.120 1.00 93.81 106 HIS A CA 1
ATOM 849 C C . HIS A 1 106 ? -6.590 10.648 10.652 1.00 93.81 106 HIS A C 1
ATOM 851 O O . HIS A 1 106 ? -6.352 11.758 11.126 1.00 93.81 106 HIS A O 1
ATOM 857 N N . ASN A 1 107 ? -5.821 10.081 9.722 1.00 94.19 107 ASN A N 1
ATOM 858 C CA . ASN A 1 107 ? -4.711 10.790 9.100 1.00 94.19 107 ASN A CA 1
ATOM 859 C C . ASN A 1 107 ? -4.406 10.254 7.692 1.00 94.19 107 ASN A C 1
ATOM 861 O O . ASN A 1 107 ? -4.859 9.175 7.301 1.00 94.19 107 ASN A O 1
ATOM 865 N N . ILE A 1 108 ? -3.617 11.020 6.942 1.00 94.75 108 ILE A N 1
ATOM 866 C CA . ILE A 1 108 ? -3.065 10.649 5.643 1.00 94.75 108 ILE A CA 1
ATOM 867 C C . ILE A 1 108 ? -1.546 10.690 5.764 1.00 94.75 108 ILE A C 1
ATOM 869 O O . ILE A 1 108 ? -0.963 11.735 6.051 1.00 94.75 108 ILE A O 1
ATOM 873 N N . TYR A 1 109 ? -0.895 9.556 5.524 1.00 93.31 109 TYR A N 1
ATOM 874 C CA . TYR A 1 109 ? 0.558 9.487 5.468 1.00 93.31 109 TYR A CA 1
ATOM 875 C C . TYR A 1 109 ? 1.033 9.499 4.018 1.00 93.31 109 TYR A C 1
ATOM 877 O O . TYR A 1 109 ? 0.588 8.688 3.209 1.00 93.31 109 TYR A O 1
ATOM 885 N N . HIS A 1 110 ? 1.953 10.399 3.684 1.00 93.81 110 HIS A N 1
ATOM 886 C CA . HIS A 1 110 ? 2.518 10.491 2.342 1.00 93.81 110 HIS A CA 1
ATOM 887 C C . HIS A 1 110 ? 3.860 9.765 2.273 1.00 93.81 110 HIS A C 1
ATOM 889 O O . HIS A 1 110 ? 4.781 10.048 3.037 1.00 93.81 110 HIS A O 1
ATOM 895 N N . HIS A 1 111 ? 3.973 8.838 1.330 1.00 93.06 111 HIS A N 1
ATOM 896 C CA . HIS A 1 111 ? 5.191 8.099 1.048 1.00 93.06 111 HIS A CA 1
ATOM 897 C C . HIS A 1 111 ? 5.793 8.557 -0.273 1.00 93.06 111 HIS A C 1
ATOM 899 O O . HIS A 1 111 ? 5.088 8.649 -1.274 1.00 93.06 111 HIS A O 1
ATOM 905 N N . THR A 1 112 ? 7.112 8.736 -0.293 1.00 93.56 112 THR A N 1
ATOM 906 C CA . THR A 1 112 ? 7.898 8.725 -1.529 1.00 93.56 112 THR A CA 1
ATOM 907 C C . THR A 1 112 ? 8.619 7.390 -1.622 1.00 93.56 112 THR A C 1
ATOM 909 O O . THR A 1 112 ? 9.319 6.981 -0.692 1.00 93.56 112 THR A O 1
ATOM 912 N N . THR A 1 113 ? 8.443 6.703 -2.744 1.00 92.88 113 THR A N 1
ATOM 913 C CA . THR A 1 113 ? 9.124 5.457 -3.067 1.00 92.88 113 THR A CA 1
ATOM 914 C C . THR A 1 113 ? 9.925 5.559 -4.359 1.00 92.88 113 THR A C 1
ATOM 916 O O . THR A 1 113 ? 9.881 6.582 -5.037 1.00 92.88 113 THR A O 1
ATOM 919 N N . ARG A 1 114 ? 10.709 4.524 -4.663 1.00 93.81 114 ARG A N 1
ATOM 920 C CA . ARG A 1 114 ? 11.523 4.417 -5.872 1.00 93.81 114 ARG A CA 1
ATOM 921 C C . ARG A 1 114 ? 11.509 2.988 -6.402 1.00 93.81 114 ARG A C 1
ATOM 923 O O . ARG A 1 114 ? 11.150 2.082 -5.655 1.00 93.81 114 ARG A O 1
ATOM 930 N N . VAL A 1 115 ? 11.932 2.791 -7.643 1.00 90.56 115 VAL A N 1
ATOM 931 C CA . VAL A 1 115 ? 12.218 1.458 -8.192 1.00 90.56 115 VAL A CA 1
ATOM 932 C C . VAL A 1 115 ? 13.719 1.191 -8.090 1.00 90.56 115 VAL A C 1
ATOM 934 O O . VAL A 1 115 ? 14.511 1.852 -8.766 1.00 90.56 115 VAL A O 1
ATOM 937 N N . SER A 1 116 ? 14.103 0.232 -7.245 1.00 89.25 116 SER A N 1
ATOM 938 C CA . SER A 1 116 ? 15.491 -0.222 -7.103 1.00 89.25 116 SER A CA 1
ATOM 939 C C . SER A 1 116 ? 15.717 -1.533 -7.858 1.00 89.25 116 SER A C 1
ATOM 941 O O . SER A 1 116 ? 14.935 -2.478 -7.725 1.00 89.25 116 SER A O 1
ATOM 943 N N . ARG A 1 117 ? 16.796 -1.596 -8.644 1.00 85.88 117 ARG A N 1
ATOM 944 C CA . ARG A 1 117 ? 17.247 -2.807 -9.338 1.00 85.88 117 ARG A CA 1
ATOM 945 C C . ARG A 1 117 ? 18.567 -3.276 -8.721 1.00 85.88 117 ARG A C 1
ATOM 947 O O . ARG A 1 117 ? 19.412 -2.465 -8.362 1.00 85.88 117 ARG A O 1
ATOM 954 N N . PHE A 1 118 ? 18.718 -4.583 -8.577 1.00 81.44 118 PHE A N 1
ATOM 955 C CA . PHE A 1 118 ? 19.880 -5.256 -8.006 1.00 81.44 118 PHE A CA 1
ATOM 956 C C . PHE A 1 118 ? 20.496 -6.155 -9.066 1.00 81.44 118 PHE A C 1
ATOM 958 O O . PHE A 1 118 ? 19.769 -6.732 -9.869 1.00 81.44 118 PHE A O 1
ATOM 965 N N . ILE A 1 119 ? 21.816 -6.288 -9.060 1.00 78.81 119 ILE A N 1
ATOM 966 C CA . ILE A 1 119 ? 22.539 -7.214 -9.932 1.00 78.81 119 ILE A CA 1
ATOM 967 C C . ILE A 1 119 ? 23.141 -8.280 -9.021 1.00 78.81 119 ILE A C 1
ATOM 969 O O . ILE A 1 119 ? 23.849 -7.942 -8.076 1.00 78.81 119 ILE A O 1
ATOM 973 N N . ASP A 1 120 ? 22.819 -9.545 -9.279 1.00 70.62 120 ASP A N 1
ATOM 974 C CA . ASP A 1 120 ? 23.444 -10.672 -8.583 1.00 70.62 120 ASP A CA 1
ATOM 975 C C . ASP A 1 120 ? 24.763 -11.027 -9.282 1.00 70.62 120 ASP A C 1
ATOM 977 O O . ASP A 1 120 ? 24.808 -11.070 -10.518 1.00 70.62 120 ASP A O 1
ATOM 981 N N . GLU A 1 121 ? 25.811 -11.319 -8.509 1.00 61.16 121 GLU A N 1
ATOM 982 C CA . GLU A 1 121 ? 27.189 -11.536 -8.984 1.00 61.16 121 GLU A CA 1
ATOM 983 C C . GLU A 1 121 ? 27.358 -12.785 -9.877 1.00 61.16 121 GLU A C 1
ATOM 985 O O . GLU A 1 121 ? 28.448 -13.042 -10.379 1.00 61.16 121 GLU A O 1
ATOM 990 N N . GLY A 1 122 ? 26.291 -13.546 -10.144 1.00 66.00 122 GLY A N 1
ATOM 991 C CA . GLY A 1 122 ? 26.299 -14.677 -11.081 1.00 66.00 122 GLY A CA 1
ATOM 992 C C . GLY A 1 122 ? 25.353 -14.567 -12.281 1.00 66.00 122 GLY A C 1
ATOM 993 O O . GLY A 1 122 ? 25.482 -15.361 -13.211 1.00 66.00 122 GLY A O 1
ATOM 994 N N . SER A 1 123 ? 24.392 -13.635 -12.282 1.00 67.12 123 SER A N 1
ATOM 995 C CA . SER A 1 123 ? 23.349 -13.587 -13.325 1.00 67.12 123 SER A CA 1
ATOM 996 C C . SER A 1 123 ? 23.497 -12.431 -14.312 1.00 67.12 123 SER A C 1
ATOM 998 O O . SER A 1 123 ? 22.855 -12.471 -15.361 1.00 67.12 123 SER A O 1
ATOM 1000 N N . GLU A 1 124 ? 24.291 -11.403 -13.971 1.00 70.12 124 GLU A N 1
ATOM 1001 C CA . GLU A 1 124 ? 24.448 -10.120 -14.693 1.00 70.12 124 GLU A CA 1
ATOM 1002 C C . GLU A 1 124 ? 23.125 -9.399 -15.040 1.00 70.12 124 GLU A C 1
ATOM 1004 O O . GLU A 1 124 ? 23.124 -8.349 -15.685 1.00 70.12 124 GLU A O 1
ATOM 1009 N N . LYS A 1 125 ? 21.973 -9.925 -14.603 1.00 70.62 125 LYS A N 1
ATOM 1010 C CA . LYS A 1 125 ? 20.647 -9.416 -14.944 1.00 70.62 125 LYS A CA 1
ATOM 1011 C C . LYS A 1 125 ? 20.074 -8.618 -13.776 1.00 70.62 125 LYS A C 1
ATOM 1013 O O . LYS A 1 125 ? 19.999 -9.141 -12.663 1.00 70.62 125 LYS A O 1
ATOM 1018 N N . PRO A 1 126 ? 19.605 -7.382 -14.018 1.00 74.88 126 PRO A N 1
ATOM 1019 C CA . PRO A 1 126 ? 18.977 -6.591 -12.978 1.00 74.88 126 PRO A CA 1
ATOM 1020 C C . PRO A 1 126 ? 17.632 -7.199 -12.550 1.00 74.88 126 PRO A C 1
ATOM 1022 O O . PRO A 1 126 ? 16.812 -7.577 -13.390 1.00 74.88 126 PRO A O 1
ATOM 1025 N N . TYR A 1 127 ? 17.368 -7.242 -11.246 1.00 76.50 127 TYR A N 1
ATOM 1026 C CA . TYR A 1 127 ? 16.101 -7.693 -10.665 1.00 76.50 127 TYR A CA 1
ATOM 1027 C C . TYR A 1 127 ? 15.632 -6.780 -9.526 1.00 76.50 127 TYR A C 1
ATOM 1029 O O . TYR A 1 127 ? 16.416 -6.063 -8.918 1.00 76.50 127 TYR A O 1
ATOM 1037 N N . THR A 1 128 ? 14.335 -6.792 -9.229 1.00 82.50 128 THR A N 1
ATOM 1038 C CA . THR A 1 128 ? 13.737 -6.075 -8.092 1.00 82.50 128 THR A CA 1
ATOM 1039 C C . THR A 1 128 ? 13.634 -6.993 -6.871 1.00 82.50 128 THR A C 1
ATOM 1041 O O . THR A 1 128 ? 13.479 -8.205 -7.016 1.00 82.50 128 THR A O 1
ATOM 1044 N N . ALA A 1 129 ? 13.687 -6.431 -5.658 1.00 81.00 129 ALA A N 1
ATOM 1045 C CA . ALA A 1 129 ? 13.613 -7.219 -4.417 1.00 81.00 129 ALA A CA 1
ATOM 1046 C C . ALA A 1 129 ? 12.281 -7.981 -4.258 1.00 81.00 129 ALA A C 1
ATOM 1048 O O . ALA A 1 129 ? 12.264 -9.112 -3.777 1.00 81.00 129 ALA A O 1
ATOM 1049 N N . SER A 1 130 ? 11.178 -7.370 -4.694 1.00 85.50 130 SER A N 1
ATOM 1050 C CA . SER A 1 130 ? 9.873 -8.020 -4.860 1.00 85.50 130 SER A CA 1
ATOM 1051 C C . SER A 1 130 ? 9.602 -8.247 -6.344 1.00 85.50 130 SER A C 1
ATOM 1053 O O . SER A 1 130 ? 10.124 -7.515 -7.182 1.00 85.50 130 SER A O 1
ATOM 1055 N N . MET A 1 131 ? 8.738 -9.200 -6.692 1.00 85.25 131 MET A N 1
ATOM 1056 C CA . MET A 1 131 ? 8.256 -9.361 -8.066 1.00 85.25 131 MET A CA 1
ATOM 1057 C C . MET A 1 131 ? 6.764 -9.676 -8.105 1.00 85.25 131 MET A C 1
ATOM 1059 O O . MET A 1 131 ? 6.236 -10.310 -7.191 1.00 85.25 131 MET A O 1
ATOM 1063 N N . TYR A 1 132 ? 6.121 -9.285 -9.200 1.00 85.94 132 TYR A N 1
ATOM 1064 C CA . TYR A 1 132 ? 4.814 -9.794 -9.590 1.00 85.94 132 TYR A CA 1
ATOM 1065 C C . TYR A 1 132 ? 4.969 -10.836 -10.699 1.00 85.94 132 TYR A C 1
ATOM 1067 O O . TYR A 1 132 ? 5.987 -10.877 -11.390 1.00 85.94 132 TYR A O 1
ATOM 1075 N N . LEU A 1 133 ? 3.965 -11.707 -10.829 1.00 85.00 133 LEU A N 1
ATOM 1076 C CA . LEU A 1 133 ? 3.883 -12.651 -11.948 1.00 85.00 133 LEU A CA 1
ATOM 1077 C C . LEU A 1 133 ? 3.468 -11.961 -13.252 1.00 85.00 133 LEU A C 1
ATOM 1079 O O . LEU A 1 133 ? 3.770 -12.464 -14.328 1.00 85.00 133 LEU A O 1
ATOM 1083 N N . ASP A 1 134 ? 2.780 -10.825 -13.147 1.00 85.69 134 ASP A N 1
ATOM 1084 C CA . ASP A 1 134 ? 2.472 -9.964 -14.280 1.00 85.69 134 ASP A CA 1
ATOM 1085 C C . ASP A 1 134 ? 3.703 -9.101 -14.616 1.00 85.69 134 ASP A C 1
ATOM 1087 O O . ASP A 1 134 ? 4.111 -8.288 -13.781 1.00 85.69 134 ASP A O 1
ATOM 1091 N N . PRO A 1 135 ? 4.323 -9.265 -15.799 1.00 82.12 135 PRO A N 1
ATOM 1092 C CA . PRO A 1 135 ? 5.508 -8.506 -16.185 1.00 82.12 135 PRO A CA 1
ATOM 1093 C C . PRO A 1 135 ? 5.209 -7.042 -16.542 1.00 82.12 135 PRO A C 1
ATOM 1095 O O . PRO A 1 135 ? 6.146 -6.252 -16.657 1.00 82.12 135 PRO A O 1
ATOM 1098 N N . GLU A 1 136 ? 3.940 -6.662 -16.730 1.00 87.06 136 GLU A N 1
ATOM 1099 C CA . GLU A 1 136 ? 3.549 -5.273 -16.990 1.00 87.06 136 GLU A CA 1
ATOM 1100 C C . GLU A 1 136 ? 3.509 -4.430 -15.711 1.00 87.06 136 GLU A C 1
ATOM 1102 O O . GLU A 1 136 ? 3.434 -3.201 -15.781 1.00 87.06 136 GLU A O 1
ATOM 1107 N N . LEU A 1 137 ? 3.612 -5.075 -14.546 1.00 88.12 137 LEU A N 1
ATOM 1108 C CA . LEU A 1 137 ? 3.551 -4.447 -13.236 1.00 88.12 137 LEU A CA 1
ATOM 1109 C C . LEU A 1 137 ? 4.855 -4.673 -12.474 1.00 88.12 137 LEU A C 1
ATOM 1111 O O . LEU A 1 137 ? 5.312 -5.798 -12.279 1.00 88.12 137 LEU A O 1
ATOM 1115 N N . ILE A 1 138 ? 5.433 -3.586 -11.979 1.00 89.81 138 ILE A N 1
ATOM 1116 C CA . ILE A 1 138 ? 6.669 -3.593 -11.208 1.00 89.81 138 ILE A CA 1
ATOM 1117 C C . ILE A 1 138 ? 6.386 -3.070 -9.799 1.00 89.81 138 ILE A C 1
ATOM 1119 O O . ILE A 1 138 ? 5.876 -1.954 -9.649 1.00 89.81 138 ILE A O 1
ATOM 1123 N N . PRO A 1 139 ? 6.732 -3.834 -8.750 1.00 91.19 139 PRO A N 1
ATOM 1124 C CA . PRO A 1 139 ? 6.681 -3.320 -7.394 1.00 91.19 139 PRO A CA 1
ATOM 1125 C C . PRO A 1 139 ? 7.790 -2.285 -7.185 1.00 91.19 139 PRO A C 1
ATOM 1127 O O . PRO A 1 139 ? 8.969 -2.561 -7.415 1.00 91.19 139 PRO A O 1
ATOM 1130 N N . ALA A 1 140 ? 7.425 -1.105 -6.692 1.00 92.44 140 ALA A N 1
ATOM 1131 C CA . ALA A 1 140 ? 8.392 -0.163 -6.139 1.00 92.44 140 ALA A CA 1
ATOM 1132 C C . ALA A 1 140 ? 8.917 -0.648 -4.775 1.00 92.44 140 ALA A C 1
ATOM 1134 O O . ALA A 1 140 ? 8.454 -1.639 -4.215 1.00 92.44 140 ALA A O 1
ATOM 1135 N N . ASP A 1 141 ? 9.869 0.064 -4.184 1.00 92.88 141 ASP A N 1
ATOM 1136 C CA . ASP A 1 141 ? 10.392 -0.278 -2.863 1.00 92.88 141 ASP A CA 1
ATOM 1137 C C . ASP A 1 141 ? 9.299 -0.177 -1.785 1.00 92.88 141 ASP A C 1
ATOM 1139 O O . ASP A 1 141 ? 8.505 0.773 -1.757 1.00 92.88 141 ASP A O 1
ATOM 1143 N N . GLY A 1 142 ? 9.281 -1.141 -0.864 1.00 92.56 142 GLY A N 1
ATOM 1144 C CA . GLY A 1 142 ? 8.337 -1.158 0.251 1.00 92.56 142 GLY A CA 1
ATOM 1145 C C . GLY A 1 142 ? 8.525 0.028 1.204 1.00 92.56 142 GLY A C 1
ATOM 1146 O O . GLY A 1 142 ? 9.642 0.485 1.465 1.00 92.56 142 GLY A O 1
ATOM 1147 N N . ARG A 1 143 ? 7.419 0.525 1.757 1.00 94.62 143 ARG A N 1
ATOM 1148 C CA . ARG A 1 143 ? 7.373 1.629 2.720 1.00 94.62 143 ARG A CA 1
ATOM 1149 C C . ARG A 1 143 ? 6.677 1.190 3.987 1.00 94.62 143 ARG A C 1
ATOM 1151 O O . ARG A 1 143 ? 5.645 0.532 3.947 1.00 94.62 143 ARG A O 1
ATOM 1158 N N . VAL A 1 144 ? 7.257 1.559 5.120 1.00 94.88 144 VAL A N 1
ATOM 1159 C CA . VAL A 1 144 ? 6.767 1.151 6.433 1.00 94.88 144 VAL A CA 1
ATOM 1160 C C . VAL A 1 144 ? 6.103 2.335 7.118 1.00 94.88 144 VAL A C 1
ATOM 1162 O O . VAL A 1 144 ? 6.689 3.413 7.197 1.00 94.88 144 VAL A O 1
ATOM 1165 N N . LEU A 1 145 ? 4.911 2.103 7.657 1.00 92.19 145 LEU A N 1
ATOM 1166 C CA . LEU A 1 145 ? 4.227 3.005 8.574 1.00 92.19 145 LEU A CA 1
ATOM 1167 C C . LEU A 1 145 ? 4.057 2.292 9.915 1.00 92.19 145 LEU A C 1
ATOM 1169 O O . LEU A 1 145 ? 3.590 1.154 9.957 1.00 92.19 145 LEU A O 1
ATOM 1173 N N . VAL A 1 146 ? 4.435 2.954 11.009 1.00 93.12 146 VAL A N 1
ATOM 1174 C CA . VAL A 1 146 ? 4.217 2.453 12.370 1.00 93.12 146 VAL A CA 1
ATOM 1175 C C . VAL A 1 146 ? 3.341 3.437 13.127 1.00 93.12 146 VAL A C 1
ATOM 1177 O O . VAL A 1 146 ? 3.700 4.603 13.273 1.00 93.12 146 VAL A O 1
ATOM 1180 N N . LEU A 1 147 ? 2.203 2.959 13.620 1.00 90.44 147 LEU A N 1
ATOM 1181 C CA . LEU A 1 147 ? 1.283 3.721 14.456 1.00 90.44 147 LEU A CA 1
ATOM 1182 C C . LEU A 1 147 ? 1.418 3.258 15.903 1.00 90.44 147 LEU A C 1
ATOM 1184 O O . LEU A 1 147 ? 1.477 2.058 16.157 1.00 90.44 147 LEU A O 1
ATOM 1188 N N . ASN A 1 148 ? 1.432 4.200 16.843 1.00 89.00 148 ASN A N 1
ATOM 1189 C CA . ASN A 1 148 ? 1.444 3.903 18.275 1.00 89.00 148 ASN A CA 1
ATOM 1190 C C . ASN A 1 148 ? 0.053 4.148 18.862 1.00 89.00 148 ASN A C 1
ATOM 1192 O O . ASN A 1 148 ? -0.519 5.218 18.641 1.00 89.00 148 ASN A O 1
ATOM 1196 N N . SER A 1 149 ? -0.459 3.208 19.654 1.00 82.31 149 SER A N 1
ATOM 1197 C CA . SER A 1 149 ? -1.821 3.280 20.196 1.00 82.31 149 SER A CA 1
ATOM 1198 C C . SER A 1 149 ? -2.056 4.451 21.136 1.00 82.31 149 SER A C 1
ATOM 1200 O O . SER A 1 149 ? -3.129 5.040 21.139 1.00 82.31 149 SER A O 1
ATOM 1202 N N . ARG A 1 150 ? -1.000 4.895 21.826 1.00 77.94 150 ARG A N 1
ATOM 1203 C CA . ARG A 1 150 ? -1.009 6.088 22.691 1.00 77.94 150 ARG A CA 1
ATOM 1204 C C . ARG A 1 150 ? -1.444 7.375 21.983 1.00 77.94 150 ARG A C 1
ATOM 1206 O O . ARG A 1 150 ? -1.739 8.356 22.652 1.00 77.94 150 ARG A O 1
ATOM 1213 N N . SER A 1 151 ? -1.408 7.401 20.650 1.00 70.50 151 SER A N 1
ATOM 1214 C CA . SER A 1 151 ? -1.796 8.563 19.845 1.00 70.50 151 SER A CA 1
ATOM 1215 C C . SER A 1 151 ? -3.266 8.554 19.410 1.00 70.50 151 SER A C 1
ATOM 1217 O O . SER A 1 151 ? -3.739 9.543 18.852 1.00 70.50 151 SER A O 1
ATOM 1219 N N . TRP A 1 152 ? -3.993 7.461 19.658 1.00 78.38 152 TRP A N 1
ATOM 1220 C CA . TRP A 1 152 ? -5.419 7.329 19.364 1.00 78.38 152 TRP A CA 1
ATOM 1221 C C . TRP A 1 152 ? -6.165 7.783 20.622 1.00 78.38 152 TRP A C 1
ATOM 1223 O O . TRP A 1 152 ? -6.242 7.055 21.604 1.00 78.38 152 TRP A O 1
ATOM 1233 N N . ALA A 1 153 ? -6.563 9.053 20.662 1.00 60.84 153 ALA A N 1
ATOM 1234 C CA . ALA A 1 153 ? -7.083 9.681 21.874 1.00 60.84 153 ALA A CA 1
ATOM 1235 C C . ALA A 1 153 ? -8.380 9.019 22.386 1.00 60.84 153 ALA A C 1
ATOM 1237 O O . ALA A 1 153 ? -9.258 8.686 21.592 1.00 60.84 153 ALA A O 1
ATOM 1238 N N . GLY A 1 154 ? -8.526 8.941 23.716 1.00 63.97 154 GLY A N 1
ATOM 1239 C CA . GLY A 1 154 ? -9.796 8.696 24.414 1.00 63.97 154 GLY A CA 1
ATOM 1240 C C . GLY A 1 154 ? -9.839 7.442 25.295 1.00 63.97 154 GLY A C 1
ATOM 1241 O O . GLY A 1 154 ? -8.929 6.621 25.281 1.00 63.97 154 GLY A O 1
ATOM 1242 N N . ASP A 1 155 ? -10.940 7.303 26.038 1.00 67.19 155 ASP A N 1
ATOM 1243 C CA . ASP A 1 155 ? -11.275 6.123 26.858 1.00 67.19 155 ASP A CA 1
ATOM 1244 C C . ASP A 1 155 ? -11.926 4.989 26.036 1.00 67.19 155 ASP A C 1
ATOM 1246 O O . ASP A 1 155 ? -12.370 3.982 26.580 1.00 67.19 155 ASP A O 1
ATOM 1250 N N . THR A 1 156 ? -12.058 5.167 24.718 1.00 77.25 156 THR A N 1
ATOM 1251 C CA . THR A 1 156 ? -12.723 4.204 23.830 1.00 77.25 156 THR A CA 1
ATOM 1252 C C . THR A 1 156 ? -11.707 3.227 23.243 1.00 77.25 156 THR A C 1
ATOM 1254 O O . THR A 1 156 ? -10.704 3.649 22.667 1.00 77.25 156 THR A O 1
ATOM 1257 N N . GLU A 1 157 ? -11.976 1.923 23.356 1.00 87.00 157 GLU A N 1
ATOM 1258 C CA . GLU A 1 157 ? -11.141 0.885 22.742 1.00 87.00 157 GLU A CA 1
ATOM 1259 C C . GLU A 1 157 ? -11.218 0.950 21.206 1.00 87.00 157 GLU A C 1
ATOM 1261 O O . GLU A 1 157 ? -12.257 1.256 20.614 1.00 87.00 157 GLU A O 1
ATOM 1266 N N . ALA A 1 158 ? -10.085 0.675 20.554 1.00 90.81 158 ALA A N 1
ATOM 1267 C CA . ALA A 1 158 ? -10.003 0.568 19.105 1.00 90.81 158 ALA A CA 1
ATOM 1268 C C . ALA A 1 158 ? -10.491 -0.817 18.648 1.00 90.81 158 ALA A C 1
ATOM 1270 O O . ALA A 1 158 ? -9.924 -1.838 19.035 1.00 90.81 158 ALA A O 1
ATOM 1271 N N . LYS A 1 159 ? -11.496 -0.830 17.771 1.00 92.94 159 LYS A N 1
ATOM 1272 C CA . LYS A 1 159 ? -12.153 -2.024 17.223 1.00 92.94 159 LYS A CA 1
ATOM 1273 C C . LYS A 1 159 ? -11.520 -2.494 15.922 1.00 92.94 159 LYS A C 1
ATOM 1275 O O . LYS A 1 159 ? -11.285 -3.685 15.709 1.00 92.94 159 LYS A O 1
ATOM 1280 N N . SER A 1 160 ? -11.295 -1.558 15.009 1.00 95.38 160 SER A N 1
ATOM 1281 C CA . SER A 1 160 ? -10.790 -1.850 13.672 1.00 95.38 160 SER A CA 1
ATOM 1282 C C . SER A 1 160 ? -9.933 -0.709 13.143 1.00 95.38 160 SER A C 1
ATOM 1284 O O . SER A 1 160 ? -9.933 0.413 13.656 1.00 95.38 160 SER A O 1
ATOM 1286 N N . ILE A 1 161 ? -9.165 -1.010 12.104 1.00 95.50 161 ILE A N 1
ATOM 1287 C CA . ILE A 1 161 ? -8.518 -0.009 11.271 1.00 95.50 161 ILE A CA 1
ATOM 1288 C C . ILE A 1 161 ? -9.009 -0.175 9.845 1.00 95.50 161 ILE A C 1
ATOM 1290 O O . ILE A 1 161 ? -9.048 -1.286 9.319 1.00 95.50 161 ILE A O 1
ATOM 1294 N N . ARG A 1 162 ? -9.328 0.943 9.198 1.00 96.56 162 ARG A N 1
ATOM 1295 C CA . ARG A 1 162 ? -9.550 0.981 7.755 1.00 96.56 162 ARG A CA 1
ATOM 1296 C C . ARG A 1 162 ? -8.483 1.806 7.062 1.00 96.56 162 ARG A C 1
ATOM 1298 O O . ARG A 1 162 ? -8.070 2.844 7.574 1.00 96.56 162 ARG A O 1
ATOM 1305 N N . ILE A 1 163 ? -8.032 1.326 5.909 1.00 96.38 163 ILE A N 1
ATOM 1306 C CA . ILE A 1 163 ? -6.925 1.887 5.133 1.00 96.38 163 ILE A CA 1
ATOM 1307 C C . ILE A 1 163 ? -7.340 1.970 3.664 1.00 96.38 163 ILE A C 1
ATOM 1309 O O . ILE A 1 163 ? -7.999 1.067 3.146 1.00 96.38 163 ILE A O 1
ATOM 1313 N N . ARG A 1 164 ? -6.962 3.048 2.980 1.00 95.12 164 ARG A N 1
ATOM 1314 C CA . ARG A 1 164 ? -7.128 3.195 1.531 1.00 95.12 164 ARG A CA 1
ATOM 1315 C C . ARG A 1 164 ? -5.991 4.002 0.922 1.00 95.12 164 ARG A C 1
ATOM 1317 O O . ARG A 1 164 ? -5.265 4.715 1.615 1.00 95.12 164 ARG A O 1
ATOM 1324 N N . LEU A 1 165 ? -5.863 3.920 -0.396 1.00 94.62 165 LEU A N 1
ATOM 1325 C CA . LEU A 1 165 ? -4.957 4.794 -1.133 1.00 94.62 165 LEU A CA 1
ATOM 1326 C C . LEU A 1 165 ? -5.550 6.209 -1.186 1.00 94.62 165 LEU A C 1
ATOM 1328 O O . LEU A 1 165 ? -6.766 6.373 -1.240 1.00 94.62 165 LEU A O 1
ATOM 1332 N N . ARG A 1 166 ? -4.714 7.244 -1.216 1.00 91.06 166 ARG A N 1
ATOM 1333 C CA . ARG A 1 166 ? -5.154 8.619 -1.451 1.00 91.06 166 ARG A CA 1
ATOM 1334 C C . ARG A 1 166 ? -4.312 9.267 -2.534 1.00 91.06 166 ARG A C 1
ATOM 1336 O O . ARG A 1 166 ? -3.102 9.392 -2.364 1.00 91.06 166 ARG A O 1
ATOM 1343 N N . GLY A 1 167 ? -4.980 9.696 -3.609 1.00 74.25 167 GLY A N 1
ATOM 1344 C CA . GLY A 1 167 ? -4.388 10.466 -4.701 1.00 74.25 167 GLY A CA 1
ATOM 1345 C C . GLY A 1 167 ? -3.057 9.895 -5.195 1.00 74.25 167 GLY A C 1
ATOM 1346 O O . GLY A 1 167 ? -2.027 10.526 -4.944 1.00 74.25 167 GLY A O 1
ATOM 1347 N N . PRO A 1 168 ? -3.038 8.718 -5.853 1.00 66.38 168 PRO A N 1
ATOM 1348 C CA . PRO A 1 168 ? -1.834 8.282 -6.549 1.00 66.38 168 PRO A CA 1
ATOM 1349 C C . PRO A 1 168 ? -1.361 9.402 -7.487 1.00 66.38 168 PRO A C 1
ATOM 1351 O O . PRO A 1 168 ? -2.152 9.928 -8.274 1.00 66.38 168 PRO A O 1
ATOM 1354 N N . GLN A 1 169 ? -0.088 9.805 -7.399 1.00 69.69 169 GLN A N 1
ATOM 1355 C CA . GLN A 1 169 ? 0.482 10.667 -8.436 1.00 69.69 169 GLN A CA 1
ATOM 1356 C C . GLN A 1 169 ? 0.472 9.934 -9.787 1.00 69.69 169 GLN A C 1
ATOM 1358 O O . GLN A 1 169 ? 0.387 8.703 -9.834 1.00 69.69 169 GLN A O 1
ATOM 1363 N N . GLN A 1 170 ? 0.532 10.696 -10.886 1.00 66.12 170 GLN A N 1
ATOM 1364 C CA . GLN A 1 170 ? 0.500 10.154 -12.249 1.00 66.12 170 GLN A CA 1
ATOM 1365 C C . GLN A 1 170 ? 1.413 8.930 -12.396 1.00 66.12 170 GLN A C 1
ATOM 1367 O O . GLN A 1 170 ? 2.595 8.983 -12.063 1.00 66.12 170 GLN A O 1
ATOM 1372 N N . GLY A 1 171 ? 0.845 7.841 -12.918 1.00 67.81 171 GLY A N 1
ATOM 1373 C CA . GLY A 1 171 ? 1.566 6.598 -13.181 1.00 67.81 171 GLY A CA 1
ATOM 1374 C C . GLY A 1 171 ? 1.401 5.503 -12.127 1.00 67.81 171 GLY A C 1
ATOM 1375 O O . GLY A 1 171 ? 1.855 4.397 -12.382 1.00 67.81 171 GLY A O 1
ATOM 1376 N N . LEU A 1 172 ? 0.739 5.754 -10.993 1.00 77.75 172 LEU A N 1
ATOM 1377 C CA . LEU A 1 172 ? 0.389 4.710 -10.019 1.00 77.75 172 LEU A CA 1
ATOM 1378 C C . LEU A 1 172 ? -1.072 4.264 -10.185 1.00 77.75 172 LEU A C 1
ATOM 1380 O O . LEU A 1 172 ? -1.974 5.103 -10.209 1.00 77.75 172 LEU A O 1
ATOM 1384 N N . SER A 1 173 ? -1.314 2.953 -10.272 1.00 69.75 173 SER A N 1
ATOM 1385 C CA . SER A 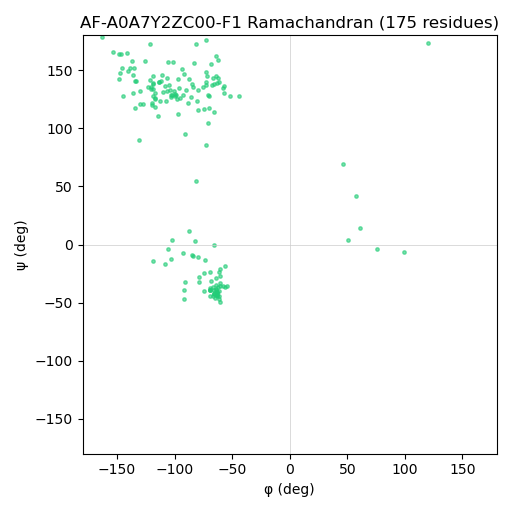1 173 ? -2.672 2.380 -10.322 1.00 69.75 173 SER A CA 1
ATOM 1386 C C . SER A 1 173 ? -3.211 2.029 -8.935 1.00 69.75 173 SER A C 1
ATOM 1388 O O . SER A 1 173 ? -4.392 2.237 -8.651 1.00 69.75 173 SER A O 1
ATOM 1390 N N . ASP A 1 174 ? -2.343 1.511 -8.067 1.00 83.25 174 ASP A N 1
ATOM 1391 C CA . ASP A 1 174 ? -2.678 0.997 -6.744 1.00 83.25 174 ASP A CA 1
ATOM 1392 C C . ASP A 1 174 ? -1.422 0.863 -5.858 1.00 83.25 174 ASP A C 1
ATOM 1394 O O . ASP A 1 174 ? -0.296 1.179 -6.260 1.00 83.25 174 ASP A O 1
ATOM 1398 N N . ALA A 1 175 ? -1.634 0.422 -4.619 1.00 79.38 175 ALA A N 1
ATOM 1399 C CA . ALA A 1 175 ? -0.574 -0.051 -3.741 1.00 79.38 175 ALA A CA 1
ATOM 1400 C C . ALA A 1 175 ? -1.019 -1.337 -3.041 1.00 79.38 175 ALA A C 1
ATOM 1402 O O . ALA A 1 175 ? -2.191 -1.480 -2.699 1.00 79.38 175 ALA A O 1
ATOM 1403 N N . LEU A 1 176 ? -0.091 -2.250 -2.787 1.00 85.50 176 LEU A N 1
ATOM 1404 C CA . LEU A 1 176 ? -0.313 -3.412 -1.935 1.00 85.50 176 LEU A CA 1
ATOM 1405 C C . LEU A 1 176 ? -0.020 -3.067 -0.479 1.00 85.50 176 LEU A C 1
ATOM 1407 O O . LEU A 1 176 ? 0.924 -2.326 -0.206 1.00 85.50 176 LEU A O 1
ATOM 1411 N N . LEU A 1 177 ? -0.819 -3.620 0.428 1.00 83.06 177 LEU A N 1
ATOM 1412 C CA . LEU A 1 177 ? -0.632 -3.637 1.878 1.00 83.06 177 LEU A CA 1
ATOM 1413 C C . LEU A 1 177 ? -0.353 -5.061 2.371 1.00 83.06 177 LEU A C 1
ATOM 1415 O O . LEU A 1 177 ? -1.013 -5.987 1.841 1.00 83.06 177 LEU A O 1
#

Nearest PDB structures (foldseek):
  7vrp-assembly1_A  TM=2.145E-01  e=8.884E-03  Infectious bursal disease virus
  7vrp-assembly1_L  TM=2.121E-01  e=3.122E-02  Infectious bursal disease virus
  7vrn-assembly1_K  TM=1.553E-01  e=1.534E-02  Infectious bursal disease virus
  2df7-assembly1_A  TM=1.644E-01  e=2.130E-02  Infectious bursal disease virus
  2df7-assembly1_Q  TM=1.816E-01  e=6.353E-02  Infectious bursal disease virus

Solvent-accessible surface area (backbone atoms only — not comparable to full-atom values): 10194 Å² total; per-residue (Å²): 111,74,71,58,56,54,51,52,50,51,52,50,52,51,50,50,52,49,66,68,30,66,64,51,49,48,52,53,46,68,61,70,53,72,74,83,48,66,70,57,58,74,72,54,80,91,75,91,68,46,80,26,32,70,92,42,77,49,74,44,80,46,67,81,93,60,63,65,48,79,47,56,36,28,42,39,27,43,32,95,68,58,44,77,70,39,72,50,50,37,30,42,32,39,34,37,23,22,76,83,76,44,75,50,34,76,54,70,49,77,45,79,39,32,26,62,70,45,69,49,100,86,67,83,51,70,41,52,96,58,82,58,92,51,69,61,43,36,54,32,46,74,43,79,48,76,48,54,41,90,73,47,61,74,96,66,57,62,38,31,39,35,36,21,30,35,74,59,40,93,72,44,82,42,29,36,67

Radius of gyration: 23.09 Å; Cα contacts (8 Å, |Δi|>4): 306; chains: 1; bounding box: 46×50×75 Å

Mean predicted aligned error: 11.3 Å

Sequence (177 aa):
MKRLIFLFILVTIAGYHFYRSNEFQAMLRGLSQVQIDQARIAASRTSLGYVLREKQWVEFSLPKNIDRLKFVTQATVPAALAVEGATFTYGVEYQIIGDNDAPLYHNIYHHTTRVSRFIDEGSEKPYTASMYLDPELIPADGRVLVLNSRSWAGDTEAKSIRIRLRGPQQGLSDALL